Protein 2E2O (pdb70)

Sequence (299 aa):
MMIIVGVDAGGTKTKAVAYDCEGNFIGEGSSGPGNYHNVGLTRAIENIKEAVKIAAKGEADVVGMGVAGLDSKFDWENFTPLASLIAPKVIIQHDGVIALFAETLGEPGVVVIAGTGSVVEGYNGKEFLRVGGRGWLLSDDGSAYWVGRKALRKVLKMMDGLENKTILYNKVLKTINVKDLDELVMWSYTSSCQIDLVASIAKAVDEAANEGDTVAMDILKQGAELLASQAVYLARKIGTNKVYLKGGMFRSNIYHKFFTLYLEKEGIISDLGKRSPEIGAVILAYKEVGCDIKKLISD

Nearest PDB structures (foldseek):
  2e2o-assembly1_A  TM=1.003E+00  e=1.788E-61  Sulfurisphaera tokodaii
  2ch5-assembly1_A  TM=8.548E-01  e=2.026E-20  Homo sapiens
  1zc6-assembly1_A  TM=8.568E-01  e=1.312E-19  Chromobacterium violaceum ATCC 12472
  8oqx-assembly1_B  TM=7.912E-01  e=4.717E-14  Tannerella forsythia
  1zbs-assembly1_A-2  TM=8.108E-01  e=6.025E-13  Porphyromonas gingivalis W83

Organism: Sulfurisphaera tokodaii (strain DSM 16993 / JCM 10545 / NBRC 100140 / 7) (NCBI:txid273063)

InterPro domains:
  IPR002731 ATPase, BadF/BadG/BcrA/BcrD type [PF01869] (5-285)
  IPR043129 ATPase, nucleotide binding domain [SSF53067] (1-104)
  IPR043129 ATPase, nucleotide binding domain [SSF53067] (107-292)
  IPR052519 Eukaryotic-type N-acetylglucosamine Kinase [PTHR43190] (3-285)

B-factor: mean 24.69, std 9.72, range [11.22, 59.28]

Secondary structure (DSSP, 8-state):
---EEEEEE-SS-EEEEEE-TTS-EEEEEEES---HHHH-HHHHHHHHHHHHHHHHTS--SEEEEEETT--SHHHHHHHHHHHTTSSSEEEEEEHHHHHHHHHHTTS-EEEEEESSSEEEEEE-SS-EEEEE-S-TTT--TTSHHHHHHHHHHHHHHHHTTSS---HHHHHHHHHTT--SHHHHHHHHHHHTT-HHHHHTTHHHHHHHHHTT-HHHHHHHHHHHHHHHHHHHHHHHHHT-SEEEEESGGGGSHHHHHHHHHHHHHTT-EEE--S--HHHHHHHHHHHHHT--GGGG---

Radius of gyration: 19.72 Å; Cα contacts (8 Å, |Δi|>4): 689; chains: 1; bounding box: 50×46×52 Å

Solvent-accessible surface area: 13783 Å² total; per-residue (Å²): 148,70,42,0,0,0,0,34,0,11,16,88,90,0,43,0,12,0,36,18,24,70,9,83,110,65,5,103,5,47,20,26,29,0,22,31,96,50,51,34,44,115,121,0,8,88,9,0,92,82,0,6,139,82,0,3,156,27,147,6,55,3,0,0,1,1,1,14,6,2,30,48,169,136,6,76,129,71,1,54,75,65,0,53,131,18,10,123,81,26,17,20,61,9,12,0,19,1,0,0,23,0,8,20,77,43,111,65,3,0,0,0,24,0,12,14,22,8,6,0,5,0,39,41,38,168,96,80,32,57,31,26,8,104,28,99,135,144,24,12,38,0,0,13,17,28,0,0,92,57,0,26,135,62,0,70,106,2,34,83,62,128,52,127,124,40,69,0,27,74,48,0,14,152,64,18,114,10,140,66,75,86,49,11,57,108,36,43,178,95,4,53,106,82,17,87,55,6,9,48,0,8,150,1,0,29,90,0,2,85,95,52,9,91,19,0,56,85,13,0,89,87,0,0,53,69,3,0,42,37,0,8,123,2,0,142,119,27,68,26,89,58,0,26,1,19,23,50,13,5,149,8,110,30,0,42,116,33,0,14,80,42,0,100,135,47,58,10,98,27,48,72,28,172,61,38,18,18,25,0,0,0,9,36,0,0,122,93,50,66,7,48,54,151,90,32,144,101,198

Structure (mmCIF, N/CA/C/O backbone):
data_2E2O
#
_entry.id   2E2O
#
_cell.length_a   50.806
_cell.length_b   77.748
_cell.length_c   162.547
_cell.angle_alpha   90.00
_cell.angle_beta   90.00
_cell.angle_gamma   90.00
#
_symmetry.space_group_name_H-M   'C 2 2 21'
#
loop_
_entity.id
_entity.type
_entity.pdbx_description
1 polymer HEXOKINASE
2 non-polymer beta-D-glucopyranose
3 water water
#
loop_
_atom_site.group_PDB
_atom_site.id
_atom_site.type_symbol
_atom_site.label_atom_id
_atom_site.label_alt_id
_atom_site.label_comp_id
_atom_site.label_asym_id
_atom_site.label_entity_id
_atom_site.label_seq_id
_atom_site.pdbx_PDB_ins_code
_atom_site.Cartn_x
_atom_site.Cartn_y
_atom_site.Cartn_z
_atom_site.occupancy
_atom_site.B_iso_or_equiv
_atom_site.auth_seq_id
_atom_site.auth_comp_id
_atom_site.auth_asym_id
_atom_site.auth_atom_id
_atom_site.pdbx_PDB_model_num
ATOM 1 N N . MET A 1 1 ? 10.285 19.678 85.047 1.00 47.22 1 MET A N 1
ATOM 2 C CA . MET A 1 1 ? 11.717 19.659 84.640 1.00 41.14 1 MET A CA 1
ATOM 3 C C . MET A 1 1 ? 11.864 19.618 83.121 1.00 38.13 1 MET A C 1
ATOM 4 O O . MET A 1 1 ? 11.173 20.336 82.399 1.00 38.82 1 MET A O 1
ATOM 9 N N . MET A 1 2 ? 12.769 18.763 82.652 1.00 31.13 2 MET A N 1
ATOM 10 C CA . MET A 1 2 ? 13.039 18.603 81.228 1.00 29.47 2 MET A CA 1
ATOM 11 C C . MET A 1 2 ? 11.916 17.837 80.536 1.00 29.65 2 MET A C 1
ATOM 12 O O . MET A 1 2 ? 11.421 16.836 81.055 1.00 28.17 2 MET A O 1
ATOM 17 N N . ILE A 1 3 ? 11.514 18.317 79.362 1.00 20.71 3 ILE A N 1
ATOM 18 C CA . ILE A 1 3 ? 10.449 17.678 78.595 1.00 23.32 3 ILE A CA 1
ATOM 19 C C . ILE A 1 3 ? 11.034 17.051 77.333 1.00 24.03 3 ILE A C 1
ATOM 20 O O . ILE A 1 3 ? 11.569 17.750 76.471 1.00 20.55 3 ILE A O 1
ATOM 25 N N . ILE A 1 4 ? 10.938 15.726 77.241 1.00 20.25 4 ILE A N 1
ATOM 26 C CA . ILE A 1 4 ? 11.450 14.974 76.098 1.00 16.95 4 ILE A CA 1
ATOM 27 C C . ILE A 1 4 ? 10.277 14.394 75.319 1.00 19.00 4 ILE A C 1
ATOM 28 O O . ILE A 1 4 ? 9.432 13.701 75.885 1.00 18.46 4 ILE A O 1
ATOM 33 N N . VAL A 1 5 ? 10.223 14.673 74.021 1.00 16.43 5 VAL A N 1
ATOM 34 C CA . VAL A 1 5 ? 9.126 14.168 73.205 1.00 16.93 5 VAL A CA 1
ATOM 35 C C . VAL A 1 5 ? 9.601 13.212 72.116 1.00 18.41 5 VAL A C 1
ATOM 36 O O . VAL A 1 5 ? 10.558 13.506 71.397 1.00 16.78 5 VAL A O 1
ATOM 40 N N . GLY A 1 6 ? 8.937 12.058 72.022 1.00 13.98 6 GLY A N 1
ATOM 41 C CA . GLY A 1 6 ? 9.259 11.073 71.003 1.00 15.50 6 GLY A CA 1
ATOM 42 C C . GLY A 1 6 ? 8.176 11.151 69.942 1.00 14.50 6 GLY A C 1
ATOM 43 O O . GLY A 1 6 ? 6.987 11.194 70.270 1.00 14.64 6 GLY A O 1
ATOM 44 N N . VAL A 1 7 ? 8.571 11.157 68.672 1.00 13.58 7 VAL A N 1
ATOM 45 C CA . VAL A 1 7 ? 7.610 11.292 67.581 1.00 15.30 7 VAL A CA 1
ATOM 46 C C . VAL A 1 7 ? 7.708 10.265 66.462 1.00 16.88 7 VAL A C 1
ATOM 47 O O . VAL A 1 7 ? 8.803 9.890 66.043 1.00 15.63 7 VAL A O 1
ATOM 51 N N . ASP A 1 8 ? 6.550 9.810 65.992 1.00 15.66 8 ASP A N 1
ATOM 52 C CA . ASP A 1 8 ? 6.485 8.900 64.856 1.00 15.21 8 ASP A CA 1
ATOM 53 C C . ASP A 1 8 ? 5.733 9.704 63.802 1.00 15.71 8 ASP A C 1
ATOM 54 O O . ASP A 1 8 ? 4.505 9.823 63.848 1.00 16.51 8 ASP A O 1
ATOM 59 N N . ALA A 1 9 ? 6.487 10.290 62.876 1.00 17.07 9 ALA A N 1
ATOM 60 C CA . ALA A 1 9 ? 5.920 11.102 61.803 1.00 18.01 9 ALA A CA 1
ATOM 61 C C . ALA A 1 9 ? 5.711 10.202 60.594 1.00 18.64 9 ALA A C 1
ATOM 62 O O . ALA A 1 9 ? 6.575 10.104 59.722 1.00 17.19 9 ALA A O 1
ATOM 64 N N . GLY A 1 10 ? 4.551 9.552 60.544 1.00 19.80 10 GLY A N 1
ATOM 65 C CA . GLY A 1 10 ? 4.269 8.629 59.458 1.00 21.28 10 GLY A CA 1
ATOM 66 C C . GLY A 1 10 ? 3.403 9.121 58.317 1.00 21.31 10 GLY A C 1
ATOM 67 O O . GLY A 1 10 ? 3.021 10.292 58.252 1.00 18.99 10 GLY A O 1
ATOM 68 N N . GLY A 1 11 ? 3.091 8.202 57.406 1.00 22.85 11 GLY A N 1
ATOM 69 C CA . GLY A 1 11 ? 2.274 8.541 56.257 1.00 21.14 11 GLY A CA 1
ATOM 70 C C . GLY A 1 11 ? 0.810 8.725 56.603 1.00 21.56 11 GLY A C 1
ATOM 71 O O . GLY A 1 11 ? 0.111 9.511 55.972 1.00 19.36 11 GLY A O 1
ATOM 72 N N . THR A 1 12 ? 0.339 7.999 57.609 1.00 18.73 12 THR A N 1
ATOM 73 C CA . THR A 1 12 ? -1.053 8.111 58.014 1.00 20.43 12 THR A CA 1
ATOM 74 C C . THR A 1 12 ? -1.269 9.291 58.956 1.00 21.57 12 THR A C 1
ATOM 75 O O . THR A 1 12 ? -2.178 10.097 58.756 1.00 21.38 12 THR A O 1
ATOM 79 N N . LYS A 1 13 ? -0.419 9.397 59.972 1.00 17.82 13 LYS A N 1
ATOM 80 C CA . LYS A 1 13 ? -0.535 10.463 60.960 1.00 17.56 13 LYS A CA 1
ATOM 81 C C . LYS A 1 13 ? 0.787 10.667 61.685 1.00 17.03 13 LYS A C 1
ATOM 82 O O . LYS A 1 13 ? 1.751 9.937 61.469 1.00 19.53 13 LYS A O 1
ATOM 88 N N . THR A 1 14 ? 0.815 11.672 62.551 1.00 18.97 14 THR A N 1
ATOM 89 C CA . THR A 1 14 ? 1.990 11.956 63.358 1.00 14.70 14 THR A CA 1
ATOM 90 C C . THR A 1 14 ? 1.558 11.748 64.804 1.00 16.03 14 THR A C 1
ATOM 91 O O . THR A 1 14 ? 0.550 12.303 65.251 1.00 22.12 14 THR A O 1
ATOM 95 N N . LYS A 1 15 ? 2.309 10.920 65.520 1.00 15.12 15 LYS A N 1
ATOM 96 C CA . LYS A 1 15 ? 2.013 10.603 66.913 1.00 17.72 15 LYS A CA 1
ATOM 97 C C . LYS A 1 15 ? 3.195 10.988 67.789 1.00 17.33 15 LYS A C 1
ATOM 98 O O . LYS A 1 15 ? 4.341 10.662 67.475 1.00 19.17 15 LYS A O 1
ATOM 104 N N . ALA A 1 16 ? 2.914 11.677 68.890 1.00 17.54 16 ALA A N 1
ATOM 105 C CA . ALA A 1 16 ? 3.970 12.095 69.798 1.00 14.53 16 ALA A CA 1
ATOM 106 C C . ALA A 1 16 ? 3.631 11.785 71.247 1.00 15.12 16 ALA A C 1
ATOM 107 O O . ALA A 1 16 ? 2.465 11.825 71.646 1.00 18.59 16 ALA A O 1
ATOM 109 N N . VAL A 1 17 ? 4.657 11.447 72.021 1.00 15.98 17 VAL A N 1
ATOM 110 C CA . VAL A 1 17 ? 4.494 11.174 73.445 1.00 15.96 17 VAL A CA 1
ATOM 111 C C . VAL A 1 17 ? 5.580 11.936 74.196 1.00 17.48 17 VAL A C 1
ATOM 112 O O . VAL A 1 17 ? 6.745 11.932 73.802 1.00 18.58 17 VAL A O 1
ATOM 116 N N . ALA A 1 18 ? 5.186 12.605 75.271 1.00 18.94 18 ALA A N 1
ATOM 117 C CA . ALA A 1 18 ? 6.117 13.392 76.064 1.00 16.60 18 ALA A CA 1
ATOM 118 C C . ALA A 1 18 ? 6.348 12.771 77.431 1.00 16.12 18 ALA A C 1
ATOM 119 O O . ALA A 1 18 ? 5.427 12.243 78.047 1.00 19.46 18 ALA A O 1
ATOM 121 N N . TYR A 1 19 ? 7.594 12.850 77.887 1.00 16.89 19 TYR A N 1
ATOM 122 C CA . TYR A 1 19 ? 8.015 12.324 79.184 1.00 17.83 19 TYR A CA 1
ATOM 123 C C . TYR A 1 19 ? 9.012 13.319 79.760 1.00 19.14 19 TYR A C 1
ATOM 124 O O . TYR A 1 19 ? 9.524 14.170 79.033 1.00 22.89 19 TYR A O 1
ATOM 133 N N . ASP A 1 20 ? 9.277 13.236 81.061 1.00 17.60 20 ASP A N 1
ATOM 134 C CA . ASP A 1 20 ? 10.302 14.097 81.629 1.00 17.17 20 ASP A CA 1
ATOM 135 C C . ASP A 1 20 ? 11.578 13.253 81.521 1.00 19.88 20 ASP A C 1
ATOM 136 O O . ASP A 1 20 ? 11.602 12.274 80.770 1.00 20.95 20 ASP A O 1
ATOM 141 N N . CYS A 1 21 ? 12.630 13.618 82.243 1.00 17.03 21 CYS A N 1
ATOM 142 C CA . CYS A 1 21 ? 13.895 12.886 82.188 1.00 16.44 21 CYS A CA 1
ATOM 143 C C . CYS A 1 21 ? 13.963 11.808 83.267 1.00 19.23 21 CYS A C 1
ATOM 144 O O . CYS A 1 21 ? 14.953 11.079 83.369 1.00 20.70 21 CYS A O 1
ATOM 147 N N . GLU A 1 22 ? 12.897 11.702 84.056 1.00 17.52 22 GLU A N 1
ATOM 148 C CA . GLU A 1 22 ? 12.829 10.720 85.135 1.00 21.25 22 GLU A CA 1
ATOM 149 C C . GLU A 1 22 ? 11.890 9.556 84.817 1.00 20.92 22 GLU A C 1
ATOM 150 O O . GLU A 1 22 ? 11.445 8.842 85.717 1.00 19.26 22 GLU A O 1
ATOM 156 N N . GLY A 1 23 ? 11.584 9.383 83.533 1.00 16.00 23 GLY A N 1
ATOM 157 C CA . GLY A 1 23 ? 10.729 8.290 83.104 1.00 17.46 23 GLY A CA 1
ATOM 158 C C . GLY A 1 23 ? 9.231 8.464 83.252 1.00 17.65 23 GLY A C 1
ATOM 159 O O . GLY A 1 23 ? 8.473 7.529 82.987 1.00 18.83 23 GLY A O 1
ATOM 160 N N . ASN A 1 24 ? 8.790 9.655 83.647 1.00 18.49 24 ASN A N 1
ATOM 161 C CA . ASN A 1 24 ? 7.366 9.899 83.841 1.00 18.72 24 ASN A CA 1
ATOM 162 C C . ASN A 1 24 ? 6.642 10.455 82.622 1.00 19.57 24 ASN A C 1
ATOM 163 O O . ASN A 1 24 ? 7.115 11.383 81.969 1.00 18.99 24 ASN A O 1
ATOM 168 N N . PHE A 1 25 ? 5.479 9.877 82.338 1.00 19.29 25 PHE A N 1
ATOM 169 C CA . PHE A 1 25 ? 4.656 10.284 81.206 1.00 17.98 25 PHE A CA 1
ATOM 170 C C . PHE A 1 25 ? 4.022 11.647 81.457 1.00 22.33 25 PHE A C 1
ATOM 171 O O . PHE A 1 25 ? 3.469 11.903 82.531 1.00 22.86 25 PHE A O 1
ATOM 179 N N . ILE A 1 26 ? 4.114 12.519 80.459 1.00 16.94 26 ILE A N 1
ATOM 180 C CA . ILE A 1 26 ? 3.547 13.860 80.542 1.00 21.14 26 ILE A CA 1
ATOM 181 C C . ILE A 1 26 ? 2.273 13.955 79.713 1.00 22.99 26 ILE A C 1
ATOM 182 O O . ILE A 1 26 ? 1.266 14.505 80.163 1.00 25.56 26 ILE A O 1
ATOM 187 N N . GLY A 1 27 ? 2.314 13.415 78.500 1.00 19.03 27 GLY A N 1
ATOM 188 C CA . GLY A 1 27 ? 1.140 13.467 77.654 1.00 18.71 27 GLY A CA 1
ATOM 189 C C . GLY A 1 27 ? 1.407 12.998 76.239 1.00 20.23 27 GLY A C 1
ATOM 190 O O . GLY A 1 27 ? 2.543 12.687 75.874 1.00 19.97 27 GLY A O 1
ATOM 191 N N . GLU A 1 28 ? 0.345 12.932 75.445 1.00 19.53 28 GLU A N 1
ATOM 192 C CA . GLU A 1 28 ? 0.456 12.509 74.058 1.00 18.21 28 GLU A CA 1
ATOM 193 C C . GLU A 1 28 ? -0.300 13.471 73.155 1.00 25.12 28 GLU A C 1
ATOM 194 O O . GLU A 1 28 ? -1.182 14.205 73.605 1.00 23.60 28 GLU A O 1
ATOM 200 N N . GLY A 1 29 ? 0.057 13.462 71.877 1.00 19.73 29 GLY A N 1
ATOM 201 C CA . GLY A 1 29 ? -0.594 14.333 70.917 1.00 19.82 29 GLY A CA 1
ATOM 202 C C . GLY A 1 29 ? -0.501 13.750 69.525 1.00 20.37 29 GLY A C 1
ATOM 203 O O . GLY A 1 29 ? 0.434 13.009 69.221 1.00 18.95 29 GLY A O 1
ATOM 204 N N . SER A 1 30 ? -1.473 14.073 68.679 1.00 19.60 30 SER A N 1
ATOM 205 C CA . SER A 1 30 ? -1.489 13.575 67.312 1.00 19.94 30 SER A CA 1
ATOM 206 C C . SER A 1 30 ? -1.826 14.682 66.327 1.00 21.95 30 SER A C 1
ATOM 207 O O . SER A 1 30 ? -2.446 15.681 66.687 1.00 24.54 30 SER A O 1
ATOM 210 N N . SER A 1 31 ? -1.405 14.495 65.082 1.00 18.40 31 SER A N 1
ATOM 211 C CA . SER A 1 31 ? -1.674 15.459 64.022 1.00 19.90 31 SER A CA 1
ATOM 212 C C . SER A 1 31 ? -1.649 14.729 62.685 1.00 19.07 31 SER A C 1
ATOM 213 O O . SER A 1 31 ? -1.603 13.496 62.647 1.00 19.65 31 SER A O 1
ATOM 216 N N . GLY A 1 32 ? -1.677 15.487 61.592 1.00 19.46 32 GLY A N 1
ATOM 217 C CA . GLY A 1 32 ? -1.672 14.884 60.269 1.00 19.70 32 GLY A CA 1
ATOM 218 C C . GLY A 1 32 ? -0.368 14.211 59.877 1.00 18.76 32 GLY A C 1
ATOM 219 O O . GLY A 1 32 ? 0.572 14.170 60.667 1.00 17.54 32 GLY A O 1
ATOM 220 N N . PRO A 1 33 ? -0.284 13.678 58.647 1.00 20.69 33 PRO A N 1
ATOM 221 C CA . PRO A 1 33 ? 0.897 12.992 58.111 1.00 21.70 33 PRO A CA 1
ATOM 222 C C . PRO A 1 33 ? 2.213 13.742 58.285 1.00 18.74 33 PRO A C 1
ATOM 223 O O . PRO A 1 33 ? 2.266 14.968 58.160 1.00 17.61 33 PRO A O 1
ATOM 227 N N . GLY A 1 34 ? 3.273 12.987 58.565 1.00 15.84 34 GLY A N 1
ATOM 228 C CA . GLY A 1 34 ? 4.593 13.569 58.732 1.00 17.70 34 GLY A CA 1
ATOM 229 C C . GLY A 1 34 ? 5.444 13.325 57.496 1.00 18.25 34 GLY A C 1
ATOM 230 O O . GLY A 1 34 ? 6.594 13.759 57.427 1.00 17.81 34 GLY A O 1
ATOM 231 N N . ASN A 1 35 ? 4.880 12.615 56.522 1.00 16.23 35 ASN A N 1
ATOM 232 C CA . ASN A 1 35 ? 5.581 12.318 55.275 1.00 16.12 35 ASN A CA 1
ATOM 233 C C . ASN A 1 35 ? 5.391 13.508 54.334 1.00 19.28 35 ASN A C 1
ATOM 234 O O . ASN A 1 35 ? 4.309 13.701 53.780 1.00 16.85 35 ASN A O 1
ATOM 239 N N . TYR A 1 36 ? 6.446 14.297 54.148 1.00 16.32 36 TYR A N 1
ATOM 240 C CA . TYR A 1 36 ? 6.357 15.491 53.308 1.00 18.32 36 TYR A CA 1
ATOM 241 C C . TYR A 1 36 ? 6.077 15.219 51.832 1.00 23.06 36 TYR A C 1
ATOM 242 O O . TYR A 1 36 ? 5.652 16.114 51.103 1.00 22.53 36 TYR A O 1
ATOM 251 N N . HIS A 1 37 ? 6.303 13.988 51.390 1.00 18.04 37 HIS A N 1
ATOM 252 C CA . HIS A 1 37 ? 6.028 13.647 49.999 1.00 24.20 37 HIS A CA 1
ATOM 253 C C . HIS A 1 37 ? 4.523 13.647 49.769 1.00 25.15 37 HIS A C 1
ATOM 254 O O . HIS A 1 37 ? 4.057 13.862 48.649 1.00 26.06 37 HIS A O 1
ATOM 261 N N . ASN A 1 38 ? 3.767 13.422 50.841 1.00 24.63 38 ASN A N 1
ATOM 262 C CA . ASN A 1 38 ? 2.311 13.368 50.755 1.00 25.93 38 ASN A CA 1
ATOM 263 C C . ASN A 1 38 ? 1.583 14.672 51.080 1.00 25.86 38 ASN A C 1
ATOM 264 O O . ASN A 1 38 ? 0.502 14.921 50.549 1.00 27.36 38 ASN A O 1
ATOM 269 N N . VAL A 1 39 ? 2.162 15.504 51.943 1.00 22.84 39 VAL A N 1
ATOM 270 C CA . VAL A 1 39 ? 1.510 16.757 52.315 1.00 22.97 39 VAL A CA 1
ATOM 271 C C . VAL A 1 39 ? 2.363 18.004 52.117 1.00 21.62 39 VAL A C 1
ATOM 272 O O . VAL A 1 39 ? 1.912 19.117 52.394 1.00 23.97 39 VAL A O 1
ATOM 276 N N . GLY A 1 40 ? 3.585 17.822 51.632 1.00 20.83 40 GLY A N 1
ATOM 277 C CA . GLY A 1 40 ? 4.465 18.959 51.429 1.00 21.47 40 GLY A CA 1
ATOM 278 C C . GLY A 1 40 ? 5.287 19.222 52.675 1.00 18.31 40 GLY A C 1
ATOM 279 O O . GLY A 1 40 ? 4.859 18.917 53.787 1.00 17.74 40 GLY A O 1
ATOM 280 N N . LEU A 1 41 ? 6.471 19.796 52.494 1.00 22.12 41 LEU A N 1
ATOM 281 C CA . LEU A 1 41 ? 7.357 20.082 53.613 1.00 18.38 41 LEU A CA 1
ATOM 282 C C . LEU A 1 41 ? 6.760 21.036 54.650 1.00 20.64 41 LEU A C 1
ATOM 283 O O . LEU A 1 41 ? 6.873 20.804 55.850 1.00 19.24 41 LEU A O 1
ATOM 288 N N . THR A 1 42 ? 6.127 22.114 54.194 1.00 18.90 42 THR A N 1
ATOM 289 C CA . THR A 1 42 ? 5.535 23.075 55.117 1.00 20.12 42 THR A CA 1
ATOM 290 C C . THR A 1 42 ? 4.535 22.424 56.072 1.00 19.09 42 THR A C 1
ATOM 291 O O . THR A 1 42 ? 4.639 22.580 57.290 1.00 21.80 42 THR A O 1
ATOM 295 N N . ARG A 1 43 ? 3.576 21.691 55.514 1.00 19.44 43 ARG A N 1
ATOM 296 C CA . ARG A 1 43 ? 2.555 21.028 56.317 1.00 18.06 43 ARG A CA 1
ATOM 297 C C . ARG A 1 43 ? 3.097 19.878 57.163 1.00 19.62 43 ARG A C 1
ATOM 298 O O . ARG A 1 43 ? 2.658 19.683 58.295 1.00 20.85 43 ARG A O 1
ATOM 306 N N . ALA A 1 44 ? 4.046 19.118 56.625 1.00 16.87 44 ALA A N 1
ATOM 307 C CA . ALA A 1 44 ? 4.622 18.006 57.379 1.00 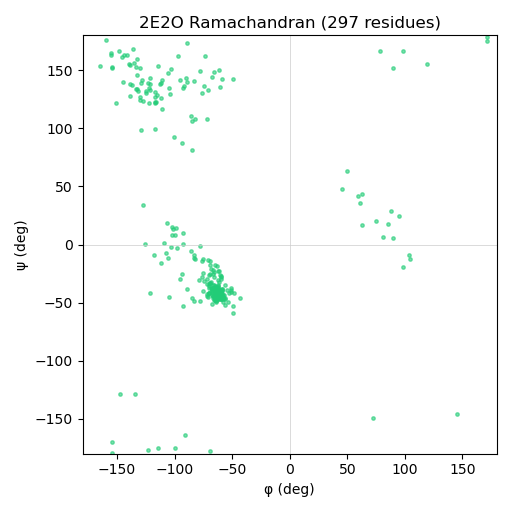19.25 44 ALA A CA 1
ATOM 308 C C . ALA A 1 44 ? 5.248 18.531 58.668 1.00 21.07 44 ALA A C 1
ATOM 309 O O . ALA A 1 44 ? 5.044 17.969 59.746 1.00 17.86 44 ALA A O 1
ATOM 311 N N . ILE A 1 45 ? 6.013 19.613 58.556 1.00 17.63 45 ILE A N 1
ATOM 312 C CA . ILE A 1 45 ? 6.660 20.203 59.722 1.00 19.49 45 ILE A CA 1
ATOM 313 C C . ILE A 1 45 ? 5.623 20.773 60.684 1.00 20.14 45 ILE A C 1
ATOM 314 O O . ILE A 1 45 ? 5.772 20.669 61.903 1.00 18.91 45 ILE A O 1
ATOM 319 N N . GLU A 1 46 ? 4.576 21.378 60.131 1.00 19.84 46 GLU A N 1
ATOM 320 C CA . GLU A 1 46 ? 3.509 21.949 60.943 1.00 18.71 46 GLU A CA 1
ATOM 321 C C . GLU A 1 46 ? 2.845 20.847 61.764 1.00 18.07 46 GLU A C 1
ATOM 322 O O . GLU A 1 46 ? 2.557 21.028 62.946 1.00 20.29 46 GLU A O 1
ATOM 328 N N . ASN A 1 47 ? 2.600 19.706 61.125 1.00 21.51 47 ASN A N 1
ATOM 329 C CA . ASN A 1 47 ? 1.964 18.579 61.796 1.00 21.31 47 ASN A CA 1
ATOM 330 C C . ASN A 1 47 ? 2.830 18.024 62.917 1.00 21.28 47 ASN A C 1
ATOM 331 O O . ASN A 1 47 ? 2.325 17.659 63.974 1.00 16.91 47 ASN A O 1
ATOM 336 N N . ILE A 1 48 ? 4.134 17.950 62.683 1.00 19.09 48 ILE 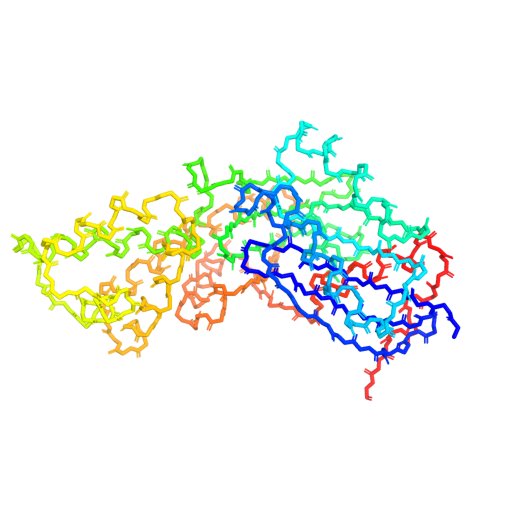A N 1
ATOM 337 C CA . ILE A 1 48 ? 5.036 17.444 63.703 1.00 18.75 48 ILE A CA 1
ATOM 338 C C . ILE A 1 48 ? 5.062 18.431 64.868 1.00 21.12 48 ILE A C 1
ATOM 339 O O . ILE A 1 48 ? 5.013 18.033 66.032 1.00 17.85 48 ILE A O 1
ATOM 344 N N . LYS A 1 49 ? 5.126 19.721 64.551 1.00 20.74 49 LYS A N 1
ATOM 345 C CA . LYS A 1 49 ? 5.139 20.746 65.588 1.00 18.90 49 LYS A CA 1
ATOM 346 C C . LYS A 1 49 ? 3.869 20.670 66.427 1.00 17.83 49 LYS A C 1
ATOM 347 O O . LYS A 1 49 ? 3.915 20.799 67.651 1.00 20.53 49 LYS A O 1
ATOM 353 N N . GLU A 1 50 ? 2.735 20.460 65.764 1.00 20.21 50 GLU A N 1
ATOM 354 C CA . GLU A 1 50 ? 1.458 20.384 66.459 1.00 17.14 50 GLU A CA 1
ATOM 355 C C . GLU A 1 50 ? 1.403 19.192 67.407 1.00 19.78 50 GLU A C 1
ATOM 356 O O . GLU A 1 50 ? 1.032 19.333 68.569 1.00 20.26 50 GLU A O 1
ATOM 362 N N . ALA A 1 51 ? 1.767 18.016 66.909 1.00 19.86 51 ALA A N 1
ATOM 363 C CA . ALA A 1 51 ? 1.748 16.823 67.747 1.00 18.64 51 ALA A CA 1
ATOM 364 C C . ALA A 1 51 ? 2.654 17.009 68.962 1.00 20.59 51 ALA A C 1
ATOM 365 O O . ALA A 1 51 ? 2.289 16.637 70.075 1.00 20.08 51 ALA A O 1
ATOM 367 N N . VAL A 1 52 ? 3.831 17.590 68.743 1.00 17.24 52 VAL A N 1
ATOM 368 C CA . VAL A 1 52 ? 4.788 17.826 69.820 1.00 15.99 52 VAL A CA 1
ATOM 369 C C . VAL A 1 52 ? 4.238 18.803 70.852 1.00 21.51 52 VAL A C 1
ATOM 370 O O . VAL A 1 52 ? 4.326 18.563 72.057 1.00 21.72 52 VAL A O 1
ATOM 374 N N . LYS A 1 53 ? 3.672 19.904 70.370 1.00 21.94 53 LYS A N 1
ATOM 375 C CA . LYS A 1 53 ? 3.110 20.927 71.244 1.00 22.84 53 LYS A CA 1
ATOM 376 C C . LYS A 1 53 ? 2.003 20.361 72.131 1.00 24.74 53 LYS A C 1
ATOM 377 O O . LYS A 1 53 ? 1.934 20.658 73.325 1.00 24.77 53 LYS A O 1
ATOM 383 N N . ILE A 1 54 ? 1.143 19.539 71.541 1.00 20.19 54 ILE A N 1
ATOM 384 C CA . ILE A 1 54 ? 0.036 18.931 72.268 1.00 21.27 54 ILE A CA 1
ATOM 385 C C . ILE A 1 54 ? 0.524 17.971 73.348 1.00 23.33 54 ILE A C 1
ATOM 386 O O . ILE A 1 54 ? 0.065 18.023 74.489 1.00 24.11 54 ILE A O 1
ATOM 391 N N . ALA A 1 55 ? 1.458 17.097 72.985 1.00 22.30 55 ALA A N 1
ATOM 392 C CA . ALA A 1 55 ? 1.993 16.117 73.924 1.00 21.69 55 ALA A CA 1
ATOM 393 C C . ALA A 1 55 ? 2.753 16.757 75.081 1.00 23.87 55 ALA A C 1
ATOM 394 O O . ALA A 1 55 ? 2.620 16.333 76.229 1.00 25.46 55 ALA A O 1
ATOM 396 N N . ALA A 1 56 ? 3.554 17.773 74.773 1.00 23.03 56 ALA A N 1
ATOM 397 C CA . ALA A 1 56 ? 4.350 18.460 75.783 1.00 21.74 56 ALA A CA 1
ATOM 398 C C . ALA A 1 56 ? 3.552 19.524 76.523 1.00 25.52 56 ALA A C 1
ATOM 399 O O . ALA A 1 56 ? 4.005 20.042 77.543 1.00 29.63 56 ALA A O 1
ATOM 401 N N . LYS A 1 57 ? 2.367 19.840 76.010 1.00 26.94 57 LYS A N 1
ATOM 402 C CA . LYS A 1 57 ? 1.525 20.864 76.616 1.00 32.59 57 LYS A CA 1
ATOM 403 C C . LYS A 1 57 ? 2.289 22.184 76.574 1.00 32.54 57 LYS A C 1
ATOM 404 O O . LYS A 1 57 ? 2.202 23.002 77.490 1.00 31.67 57 LYS A O 1
ATOM 410 N N . GLY A 1 58 ? 3.039 22.376 75.493 1.00 28.89 58 GLY A N 1
ATOM 411 C CA . GLY A 1 58 ? 3.826 23.584 75.331 1.00 33.32 58 GLY A CA 1
ATOM 412 C C . GLY A 1 58 ? 5.136 23.299 74.622 1.00 34.81 58 GLY A C 1
ATOM 413 O O . GLY A 1 58 ? 5.202 22.429 73.751 1.00 30.35 58 GLY A O 1
ATOM 414 N N . GLU A 1 59 ? 6.182 24.029 74.994 1.00 29.76 59 GLU A N 1
ATOM 415 C CA . GLU A 1 59 ? 7.494 23.845 74.387 1.00 30.04 59 GLU A CA 1
ATOM 416 C C . GLU A 1 59 ? 8.191 22.612 74.950 1.00 27.10 59 GLU A C 1
ATOM 417 O O . GLU A 1 59 ? 7.981 22.234 76.103 1.00 28.43 59 GLU A O 1
ATOM 423 N N . ALA A 1 60 ? 9.017 21.984 74.123 1.00 23.30 60 ALA A N 1
ATOM 424 C CA . ALA A 1 60 ? 9.759 20.801 74.535 1.00 21.92 60 ALA A CA 1
ATOM 425 C C . ALA A 1 60 ? 11.250 21.127 74.542 1.00 25.99 60 ALA A C 1
ATOM 426 O O . ALA A 1 60 ? 11.699 22.018 73.819 1.00 23.60 60 ALA A O 1
ATOM 428 N N . ASP A 1 61 ? 12.011 20.416 75.369 1.00 20.00 61 ASP A N 1
ATOM 429 C CA . ASP A 1 61 ? 13.454 20.625 75.454 1.00 21.75 61 ASP A CA 1
ATOM 430 C C . ASP A 1 61 ? 14.185 19.745 74.449 1.00 26.31 61 ASP A C 1
ATOM 431 O O . ASP A 1 61 ? 15.174 20.159 73.842 1.00 20.71 61 ASP A O 1
ATOM 436 N N . VAL A 1 62 ? 13.696 18.522 74.282 1.00 19.43 62 VAL A N 1
ATOM 437 C CA . VAL A 1 62 ? 14.308 17.585 73.353 1.00 22.18 62 VAL A CA 1
ATOM 438 C C . VAL A 1 62 ? 13.223 16.866 72.565 1.00 18.71 62 VAL A C 1
ATOM 439 O O . VAL A 1 62 ? 12.202 16.465 73.123 1.00 20.66 62 VAL A O 1
ATOM 443 N N . VAL A 1 63 ? 13.443 16.722 71.264 1.00 18.15 63 VAL A N 1
ATOM 444 C CA . VAL A 1 63 ? 12.493 16.023 70.416 1.00 17.01 63 VAL A CA 1
ATOM 445 C C . VAL A 1 63 ? 13.216 14.986 69.573 1.00 19.54 63 VAL A C 1
ATOM 446 O O . VAL A 1 63 ? 14.172 15.301 68.862 1.00 19.25 63 VAL A O 1
ATOM 450 N N . GLY A 1 64 ? 12.764 13.741 69.676 1.00 16.81 64 GLY A N 1
ATOM 451 C CA . GLY A 1 64 ? 13.343 12.673 68.883 1.00 18.59 64 GLY A CA 1
ATOM 452 C C . GLY A 1 64 ? 12.256 12.271 67.905 1.00 15.63 64 GLY A C 1
ATOM 453 O O . GLY A 1 64 ? 11.089 12.206 68.291 1.00 16.35 64 GLY A O 1
ATOM 454 N N . MET A 1 65 ? 12.606 12.017 66.648 1.00 13.76 65 MET A N 1
ATOM 455 C CA . MET A 1 65 ? 11.579 11.642 65.679 1.00 13.79 65 MET A CA 1
ATOM 456 C C . MET A 1 65 ? 11.991 10.626 64.620 1.00 18.56 65 MET A C 1
ATOM 457 O O . MET A 1 65 ? 13.111 10.658 64.110 1.00 17.20 65 MET A O 1
ATOM 462 N N . GLY A 1 66 ? 11.065 9.714 64.325 1.00 12.82 66 GLY A N 1
ATOM 463 C CA . GLY A 1 66 ? 11.252 8.719 63.280 1.00 13.69 66 GLY A CA 1
ATOM 464 C C . GLY A 1 66 ? 10.379 9.287 62.176 1.00 13.77 66 GLY A C 1
ATOM 465 O O . GLY A 1 66 ? 9.217 9.604 62.417 1.00 16.01 66 GLY A O 1
ATOM 466 N N . VAL A 1 67 ? 10.918 9.413 60.968 1.00 12.56 67 VAL A N 1
ATOM 467 C CA . VAL A 1 67 ? 10.179 10.035 59.882 1.00 14.84 67 VAL A CA 1
ATOM 468 C C . VAL A 1 67 ? 10.022 9.215 58.608 1.00 12.16 67 VAL A C 1
ATOM 469 O O . VAL A 1 67 ? 10.994 8.686 58.074 1.00 14.51 67 VAL A O 1
ATOM 473 N N . ALA A 1 68 ? 8.789 9.131 58.118 1.00 13.25 68 ALA A N 1
ATOM 474 C CA . ALA A 1 68 ? 8.510 8.421 56.878 1.00 16.92 68 ALA A CA 1
ATOM 475 C C . ALA A 1 68 ? 8.800 9.386 55.731 1.00 18.38 68 ALA A C 1
ATOM 476 O O . ALA A 1 68 ? 8.497 10.575 55.825 1.00 17.76 68 ALA A O 1
ATOM 478 N N . GLY A 1 69 ? 9.390 8.884 54.653 1.00 16.27 69 GLY A N 1
ATOM 479 C CA . GLY A 1 69 ? 9.663 9.751 53.521 1.00 19.15 69 GLY A CA 1
ATOM 480 C C . GLY A 1 69 ? 11.098 10.209 53.334 1.00 19.37 69 GLY A C 1
ATOM 481 O O . GLY A 1 69 ? 11.413 10.821 52.314 1.00 20.96 69 GLY A O 1
ATOM 482 N N . LEU A 1 70 ? 11.964 9.952 54.309 1.00 19.39 70 LEU A N 1
ATOM 483 C CA . LEU A 1 70 ? 13.369 10.335 54.171 1.00 15.83 70 LEU A CA 1
ATOM 484 C C . LEU A 1 70 ? 13.969 9.161 53.415 1.00 19.19 70 LEU A C 1
ATOM 485 O O . LEU A 1 70 ? 14.579 8.266 54.000 1.00 20.36 70 LEU A O 1
ATOM 490 N N . ASP A 1 71 ? 13.779 9.185 52.098 1.00 18.26 71 ASP A N 1
ATOM 491 C CA . ASP A 1 71 ? 14.197 8.100 51.219 1.00 18.60 71 ASP A CA 1
ATOM 492 C C . ASP A 1 71 ? 15.381 8.357 50.295 1.00 20.84 71 ASP A C 1
ATOM 493 O O . ASP A 1 71 ? 15.754 7.488 49.505 1.00 19.41 71 ASP A O 1
ATOM 498 N N . SER A 1 72 ? 15.964 9.545 50.390 1.00 21.67 72 SER A N 1
ATOM 499 C CA . SER A 1 72 ? 17.115 9.901 49.567 1.00 20.57 72 SER A CA 1
ATOM 500 C C . SER A 1 72 ? 17.885 10.986 50.293 1.00 24.49 72 SER A C 1
ATOM 501 O O . SER A 1 72 ? 17.372 11.598 51.229 1.00 21.68 72 SER A O 1
ATOM 504 N N . LYS A 1 73 ? 19.119 11.220 49.863 1.00 26.05 73 LYS A N 1
ATOM 505 C CA . LYS A 1 73 ? 19.947 12.248 50.477 1.00 21.55 73 LYS A CA 1
ATOM 506 C C . LYS A 1 73 ? 19.230 13.588 50.340 1.00 21.33 73 LYS A C 1
ATOM 507 O O . LYS A 1 73 ? 19.249 14.414 51.252 1.00 22.10 73 LYS A O 1
ATOM 513 N N . PHE A 1 74 ? 18.586 13.786 49.194 1.00 22.76 74 PHE A N 1
ATOM 514 C CA . PHE A 1 74 ? 17.843 15.009 48.918 1.00 23.91 74 PHE A CA 1
ATOM 515 C C . PHE A 1 74 ? 16.752 15.237 49.964 1.00 26.19 74 PHE A C 1
ATOM 516 O O . PHE A 1 74 ? 16.565 16.354 50.451 1.00 24.70 74 PHE A O 1
ATOM 524 N N . ASP A 1 75 ? 16.035 14.172 50.309 1.00 22.28 75 ASP A N 1
ATOM 525 C CA . ASP A 1 75 ? 14.968 14.263 51.300 1.00 23.08 75 ASP A CA 1
ATOM 526 C C . ASP A 1 75 ? 15.513 14.736 52.643 1.00 21.12 75 ASP A C 1
ATOM 527 O O . ASP A 1 75 ? 14.948 15.629 53.272 1.00 22.83 75 ASP A O 1
ATOM 532 N N . TRP A 1 76 ? 16.619 14.139 53.072 1.00 24.51 76 TRP A N 1
ATOM 533 C CA . TRP A 1 76 ? 17.229 14.493 54.347 1.00 24.29 76 TRP A CA 1
ATOM 534 C C . TRP A 1 76 ? 17.715 15.933 54.457 1.00 28.30 76 TRP A C 1
ATOM 535 O O . TRP A 1 76 ? 17.479 16.597 55.466 1.00 29.23 76 TRP A O 1
ATOM 546 N N . GLU A 1 77 ? 18.394 16.416 53.423 1.00 28.95 77 GLU A N 1
ATOM 547 C CA . GLU A 1 77 ? 18.944 17.767 53.450 1.00 30.22 77 GLU A CA 1
ATOM 548 C C . GLU A 1 77 ? 17.911 18.888 53.481 1.00 28.62 77 GLU A C 1
ATOM 549 O O . GLU A 1 77 ? 18.201 19.991 53.939 1.00 28.94 77 GLU A O 1
ATOM 555 N N . ASN A 1 78 ? 16.701 18.608 53.013 1.00 33.36 78 ASN A N 1
ATOM 556 C CA . ASN A 1 78 ? 15.649 19.616 53.019 1.00 35.59 78 ASN A CA 1
ATOM 557 C C . ASN A 1 78 ? 14.777 19.521 54.265 1.00 31.65 78 ASN A C 1
ATOM 558 O O . ASN A 1 78 ? 14.177 20.507 54.689 1.00 34.78 78 ASN A O 1
ATOM 563 N N . PHE A 1 79 ? 14.725 18.334 54.858 1.00 28.16 79 PHE A N 1
ATOM 564 C CA . PHE A 1 79 ? 13.913 18.109 56.048 1.00 24.48 79 PHE A CA 1
ATOM 565 C C . PHE A 1 79 ? 14.620 18.489 57.351 1.00 22.62 79 PHE A C 1
ATOM 566 O O . PHE A 1 79 ? 14.037 19.141 58.218 1.00 23.46 79 PHE A O 1
ATOM 574 N N . THR A 1 80 ? 15.876 18.073 57.480 1.00 25.36 80 THR A N 1
ATOM 575 C CA . THR A 1 80 ? 16.673 18.329 58.678 1.00 23.25 80 THR A CA 1
ATOM 576 C C . THR A 1 80 ? 16.696 19.762 59.207 1.00 27.07 80 THR A C 1
ATOM 577 O O . THR A 1 80 ? 16.438 19.994 60.387 1.00 23.96 80 THR A O 1
ATOM 581 N N . PRO A 1 81 ? 17.023 20.741 58.348 1.00 25.25 81 PRO A N 1
ATOM 582 C CA . PRO A 1 81 ? 17.075 22.144 58.773 1.00 30.68 81 PRO A CA 1
ATOM 583 C C . PRO A 1 81 ? 15.801 22.635 59.447 1.00 31.65 81 PRO A C 1
ATOM 584 O O . PRO A 1 81 ? 15.846 23.237 60.520 1.00 34.74 81 PRO A O 1
ATOM 588 N N . LEU A 1 82 ? 14.664 22.382 58.811 1.00 21.38 82 LEU A N 1
ATOM 589 C CA . LEU A 1 82 ? 13.384 22.804 59.359 1.00 28.94 82 LEU A CA 1
ATOM 590 C C . LEU A 1 82 ? 13.042 22.073 60.653 1.00 27.89 82 LEU A C 1
ATOM 591 O O . LEU A 1 82 ? 12.623 22.693 61.626 1.00 28.62 82 LEU A O 1
ATOM 596 N N . ALA A 1 83 ? 13.222 20.756 60.658 1.00 21.67 83 ALA A N 1
ATOM 597 C CA . ALA A 1 83 ? 12.914 19.957 61.839 1.00 22.34 83 ALA A CA 1
ATOM 598 C C . ALA A 1 83 ? 13.730 20.366 63.065 1.00 26.66 83 ALA A C 1
ATOM 599 O O . ALA A 1 83 ? 13.295 20.172 64.200 1.00 24.96 83 ALA A O 1
ATOM 601 N N . SER A 1 84 ? 14.905 20.944 62.839 1.00 31.34 84 SER A N 1
ATOM 602 C CA . SER A 1 84 ? 15.766 21.366 63.940 1.00 29.08 84 SER A CA 1
ATOM 603 C C . SER A 1 84 ? 15.294 22.643 64.636 1.00 32.18 84 SER A C 1
ATOM 604 O O . SER A 1 84 ? 15.782 22.984 65.713 1.00 32.56 84 SER A O 1
ATOM 607 N N . LEU A 1 85 ? 14.341 23.342 64.030 1.00 30.97 85 LEU A N 1
ATOM 608 C CA . LEU A 1 85 ? 13.815 24.577 64.610 1.00 35.44 85 LEU A CA 1
ATOM 609 C C . LEU A 1 85 ? 12.693 24.297 65.608 1.00 35.79 85 LEU A C 1
ATOM 610 O O . LEU A 1 85 ? 12.200 25.209 66.272 1.00 32.69 85 LEU A O 1
ATOM 615 N N . ILE A 1 86 ? 12.298 23.033 65.714 1.00 31.21 86 ILE A N 1
ATOM 616 C CA . ILE A 1 86 ? 11.209 22.641 66.601 1.00 29.85 86 ILE A CA 1
ATOM 617 C C . ILE A 1 86 ? 11.557 22.688 68.088 1.00 24.84 86 ILE A C 1
ATOM 618 O O . ILE A 1 86 ? 10.702 23.002 68.917 1.00 26.97 86 ILE A O 1
ATOM 623 N N . ALA A 1 87 ? 12.806 22.384 68.426 1.00 22.42 87 ALA A N 1
ATOM 624 C CA . ALA A 1 87 ? 13.237 22.396 69.821 1.00 23.30 87 ALA A CA 1
ATOM 625 C C . ALA A 1 87 ? 14.746 22.611 69.928 1.00 23.48 87 ALA A C 1
ATOM 626 O O . ALA A 1 87 ? 15.478 22.442 68.951 1.00 24.33 87 ALA A O 1
ATOM 628 N N . PRO A 1 88 ? 15.232 22.998 71.119 1.00 23.26 88 PRO A N 1
ATOM 629 C CA . PRO A 1 88 ? 16.665 23.229 71.322 1.00 24.09 88 PRO A CA 1
ATOM 630 C C . PRO A 1 88 ? 17.518 22.055 70.853 1.00 25.45 88 PRO A C 1
ATOM 631 O O . PRO A 1 88 ? 18.577 22.242 70.253 1.00 26.05 88 PRO A O 1
ATOM 635 N N . LYS A 1 89 ? 17.044 20.845 71.131 1.00 25.24 89 LYS A N 1
ATOM 636 C CA . LYS A 1 89 ? 17.742 19.627 70.739 1.00 24.27 89 LYS A CA 1
ATOM 637 C C . LYS A 1 89 ? 16.771 18.733 69.974 1.00 22.35 89 LYS A C 1
ATOM 638 O O . LYS A 1 89 ? 15.702 18.397 70.484 1.00 19.78 89 LYS A O 1
ATOM 644 N N . V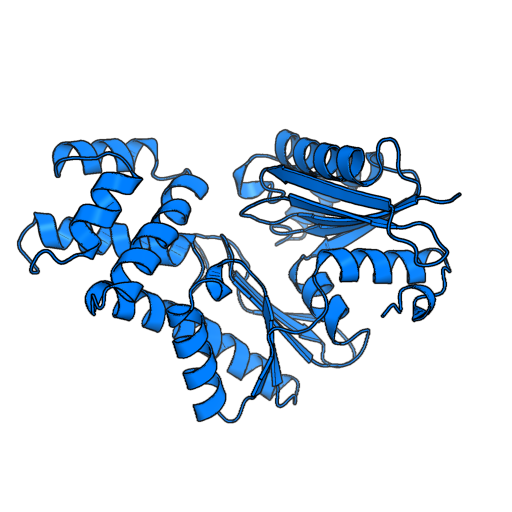AL A 1 90 ? 17.140 18.364 68.750 1.00 19.85 90 VAL A N 1
ATOM 645 C CA . VAL A 1 90 ? 16.296 17.513 67.917 1.00 17.97 90 VAL A CA 1
ATOM 646 C C . VAL A 1 90 ? 17.094 16.366 67.307 1.00 23.77 90 VAL A C 1
ATOM 647 O O . VAL A 1 90 ? 18.179 16.571 66.760 1.00 25.35 90 VAL A O 1
ATOM 651 N N . ILE A 1 91 ? 16.552 15.156 67.416 1.00 18.38 91 ILE A N 1
ATOM 652 C CA . ILE A 1 91 ? 17.189 13.967 66.866 1.00 16.44 91 ILE A CA 1
ATOM 653 C C . ILE A 1 91 ? 16.265 13.458 65.768 1.00 17.36 91 ILE A C 1
ATOM 654 O O . ILE A 1 91 ? 15.064 13.288 65.995 1.00 17.52 91 ILE A O 1
ATOM 659 N N . ILE A 1 92 ? 16.821 13.221 64.582 1.00 15.88 92 ILE A N 1
ATOM 660 C CA . ILE A 1 92 ? 16.022 12.756 63.453 1.00 14.29 92 ILE A CA 1
ATOM 661 C C . ILE A 1 92 ? 16.545 11.468 62.828 1.00 15.47 92 ILE A C 1
ATOM 662 O O . ILE A 1 92 ? 17.736 11.335 62.546 1.00 18.28 92 ILE A O 1
ATOM 667 N N . GLN A 1 93 ? 15.638 10.520 62.612 1.00 15.10 93 GLN A N 1
ATOM 668 C CA . GLN A 1 93 ? 15.991 9.251 61.983 1.00 15.68 93 GLN A CA 1
ATOM 669 C C . GLN A 1 93 ? 14.840 8.798 61.095 1.00 16.18 93 GLN A C 1
ATOM 670 O O . GLN A 1 93 ? 13.719 9.290 61.216 1.00 14.48 93 GLN A O 1
ATOM 676 N N . HIS A 1 94 ? 15.130 7.862 60.199 1.00 16.61 94 HIS A N 1
ATOM 677 C CA . HIS A 1 94 ? 14.114 7.307 59.318 1.00 18.44 94 HIS A CA 1
ATOM 678 C C . HIS A 1 94 ? 13.154 6.549 60.241 1.00 17.35 94 HIS A C 1
ATOM 679 O O . HIS A 1 94 ? 13.579 6.021 61.271 1.00 18.17 94 HIS A O 1
ATOM 686 N N . ASP A 1 95 ? 11.871 6.478 59.893 1.00 14.73 95 ASP A N 1
ATOM 687 C CA . ASP A 1 95 ? 10.936 5.792 60.781 1.00 12.21 95 ASP A CA 1
ATOM 688 C C . ASP A 1 95 ? 11.228 4.313 61.007 1.00 14.60 95 ASP A C 1
ATOM 689 O O . ASP A 1 95 ? 10.976 3.796 62.096 1.00 15.88 95 ASP A O 1
ATOM 694 N N . GLY A 1 96 ? 11.777 3.640 59.999 1.00 15.36 96 GLY A N 1
ATOM 695 C CA . GLY A 1 96 ? 12.097 2.227 60.148 1.00 14.56 96 GLY A CA 1
ATOM 696 C C . GLY A 1 96 ? 13.183 2.010 61.182 1.00 19.86 96 GLY A C 1
ATOM 697 O O . GLY A 1 96 ? 13.166 1.037 61.944 1.00 16.66 96 GLY A O 1
ATOM 698 N N . VAL A 1 97 ? 14.141 2.928 61.205 1.00 16.14 97 VAL A N 1
ATOM 699 C CA . VAL A 1 97 ? 15.243 2.865 62.153 1.00 16.09 97 VAL A CA 1
ATOM 700 C C . VAL A 1 97 ? 14.713 2.986 63.581 1.00 16.60 97 VAL A C 1
ATOM 701 O O . VAL A 1 97 ? 15.069 2.197 64.455 1.00 17.26 97 VAL A O 1
ATOM 705 N N . ILE A 1 98 ? 13.851 3.971 63.813 1.00 14.75 98 ILE A N 1
ATOM 706 C CA . ILE A 1 98 ? 13.287 4.183 65.142 1.00 16.04 98 ILE A CA 1
ATOM 707 C C . ILE A 1 98 ? 12.372 3.042 65.576 1.00 16.77 98 ILE A C 1
ATOM 708 O O . ILE A 1 98 ? 12.411 2.615 66.732 1.00 17.63 98 ILE A O 1
ATOM 713 N N . ALA A 1 99 ? 11.547 2.554 64.655 1.00 14.85 99 ALA A N 1
ATOM 714 C CA . ALA A 1 99 ? 10.638 1.463 64.979 1.00 14.70 99 ALA A CA 1
ATOM 715 C C . ALA A 1 99 ? 11.430 0.236 65.418 1.00 16.63 99 ALA A C 1
ATOM 716 O O . ALA A 1 99 ? 11.053 -0.440 66.376 1.00 15.60 99 ALA A O 1
ATOM 718 N N . LEU A 1 100 ? 12.532 -0.045 64.725 1.00 15.23 100 LEU A N 1
ATOM 719 C CA . LEU A 1 100 ? 13.367 -1.196 65.070 1.00 15.59 100 LEU A CA 1
ATOM 720 C C . LEU A 1 100 ? 14.109 -0.963 66.385 1.00 16.78 100 LEU A C 1
ATOM 721 O O . LEU A 1 100 ? 14.162 -1.840 67.248 1.00 17.28 100 LEU A O 1
ATOM 726 N N . PHE A 1 101 ? 14.690 0.220 66.537 1.00 14.68 101 PHE A N 1
ATOM 727 C CA . PHE A 1 101 ? 15.417 0.525 67.760 1.00 17.57 101 PHE A CA 1
ATOM 728 C C . PHE A 1 101 ? 14.513 0.409 68.983 1.00 14.66 101 PHE A C 1
ATOM 729 O O . PHE A 1 101 ? 14.932 -0.082 70.033 1.00 16.14 101 PHE A O 1
ATOM 737 N N . ALA A 1 102 ? 13.269 0.853 68.841 1.00 14.53 102 ALA A N 1
ATOM 738 C CA . ALA A 1 102 ? 12.315 0.801 69.944 1.00 14.41 102 ALA A CA 1
ATOM 739 C C . ALA A 1 102 ? 12.248 -0.585 70.563 1.00 16.38 102 ALA A C 1
ATOM 740 O O . ALA A 1 102 ? 12.122 -0.723 71.778 1.00 15.22 102 ALA A O 1
ATOM 742 N N . GLU A 1 103 ? 12.340 -1.608 69.721 1.00 16.33 103 GLU A N 1
ATOM 743 C CA . GLU A 1 103 ? 12.256 -2.984 70.188 1.00 14.29 103 GLU A CA 1
ATOM 744 C C . GLU A 1 103 ? 13.576 -3.665 70.529 1.00 17.34 103 GLU A C 1
ATOM 745 O O . GLU A 1 103 ? 13.726 -4.189 71.630 1.00 16.72 103 GLU A O 1
ATOM 751 N N . THR A 1 104 ? 14.536 -3.659 69.607 1.00 17.49 104 THR A N 1
ATOM 752 C CA . THR A 1 104 ? 15.797 -4.350 69.875 1.00 17.77 104 THR A CA 1
ATOM 753 C C . THR A 1 104 ? 16.817 -3.562 70.696 1.00 22.52 104 THR A C 1
ATOM 754 O O . THR A 1 104 ? 17.810 -4.122 71.167 1.00 18.75 104 THR A O 1
ATOM 758 N N . LEU A 1 105 ? 16.568 -2.268 70.863 1.00 19.68 105 LEU A N 1
ATOM 759 C CA . LEU A 1 105 ? 17.420 -1.408 71.679 1.00 20.81 105 LEU A CA 1
ATOM 760 C C . LEU A 1 105 ? 18.929 -1.546 71.466 1.00 26.13 105 LEU A C 1
ATOM 761 O O . LEU A 1 105 ? 19.693 -1.647 72.430 1.00 23.42 105 LEU A O 1
ATOM 766 N N . GLY A 1 106 ? 19.355 -1.541 70.207 1.00 19.80 106 GLY A N 1
ATOM 767 C CA . GLY A 1 106 ? 20.773 -1.643 69.911 1.00 25.84 106 GLY A CA 1
ATOM 768 C C . GLY A 1 106 ? 21.243 -2.995 69.413 1.00 23.49 106 GLY A C 1
ATOM 769 O O . GLY A 1 106 ? 22.367 -3.119 68.926 1.00 27.37 106 GLY A O 1
ATOM 770 N N . GLU A 1 107 ? 20.395 -4.010 69.530 1.00 19.45 107 GLU A N 1
ATOM 771 C CA . GLU A 1 107 ? 20.758 -5.350 69.089 1.00 22.81 107 GLU A CA 1
ATOM 772 C C . GLU A 1 107 ? 20.236 -5.645 67.688 1.00 22.59 107 GLU A C 1
ATOM 773 O O . GLU A 1 107 ? 19.343 -4.957 67.186 1.00 21.56 107 GLU A O 1
ATOM 779 N N . PRO A 1 108 ? 20.796 -6.671 67.030 1.00 23.22 108 PRO A N 1
ATOM 780 C CA . PRO A 1 108 ? 20.356 -7.034 65.680 1.00 21.40 108 PRO A CA 1
ATOM 781 C C . PRO A 1 108 ? 18.887 -7.446 65.673 1.00 21.55 108 PRO A C 1
ATOM 782 O O . PRO A 1 108 ? 18.373 -7.974 66.663 1.00 23.38 108 PRO A O 1
ATOM 786 N N . GLY A 1 109 ? 18.217 -7.200 64.552 1.00 20.03 109 GLY A N 1
ATOM 787 C CA . GLY A 1 109 ? 16.818 -7.554 64.430 1.00 16.31 109 GLY A CA 1
ATOM 788 C C . GLY A 1 109 ? 16.192 -6.998 63.165 1.00 17.26 109 GLY A C 1
ATOM 789 O O . GLY A 1 109 ? 16.849 -6.312 62.380 1.00 17.99 109 GLY A O 1
ATOM 790 N N . VAL A 1 110 ? 14.914 -7.305 62.970 1.00 16.35 110 VAL A N 1
ATOM 791 C CA . VAL A 1 110 ? 14.172 -6.843 61.806 1.00 15.53 110 VAL A CA 1
ATOM 792 C C . VAL A 1 110 ? 12.768 -6.408 62.208 1.00 16.96 110 VAL A C 1
ATOM 793 O O . VAL A 1 110 ? 12.107 -7.067 63.017 1.00 17.00 110 VAL A O 1
ATOM 797 N N . VAL A 1 111 ? 12.321 -5.292 61.644 1.00 16.26 111 VAL A N 1
ATOM 798 C CA . VAL A 1 111 ? 10.989 -4.781 61.924 1.00 14.30 111 VAL A CA 1
ATOM 799 C C . VAL A 1 111 ? 10.295 -4.477 60.603 1.00 16.51 111 VAL A C 1
ATOM 800 O O . VAL A 1 111 ? 10.943 -4.194 59.594 1.00 16.49 111 VAL A O 1
ATOM 804 N N . VAL A 1 112 ? 8.974 -4.561 60.617 1.00 14.67 112 VAL A N 1
ATOM 805 C CA . VAL A 1 112 ? 8.173 -4.257 59.447 1.00 14.66 112 VAL A CA 1
ATOM 806 C C . VAL A 1 112 ? 7.219 -3.151 59.844 1.00 11.64 112 VAL A C 1
ATOM 807 O O . VAL A 1 112 ? 6.632 -3.195 60.920 1.00 14.73 112 VAL A O 1
ATOM 811 N N . ILE A 1 113 ? 7.093 -2.144 58.991 1.00 13.33 113 ILE A N 1
ATOM 812 C CA . ILE A 1 113 ? 6.130 -1.084 59.234 1.00 12.30 113 ILE A CA 1
ATOM 813 C C . ILE A 1 113 ? 5.161 -1.207 58.071 1.00 12.79 113 ILE A C 1
ATOM 814 O O . ILE A 1 113 ? 5.567 -1.182 56.905 1.00 14.29 113 ILE A O 1
ATOM 819 N N . ALA A 1 114 ? 3.886 -1.390 58.386 1.00 13.68 114 ALA A N 1
ATOM 820 C CA . ALA A 1 114 ? 2.864 -1.483 57.355 1.00 15.67 114 ALA A CA 1
ATOM 821 C C . ALA A 1 114 ? 1.764 -0.504 57.729 1.00 13.62 114 ALA A C 1
ATOM 822 O O . ALA A 1 114 ? 0.929 -0.797 58.582 1.00 14.35 114 ALA A O 1
ATOM 824 N N . GLY A 1 115 ? 1.806 0.673 57.105 1.00 14.35 115 GLY A N 1
ATOM 825 C CA . GLY A 1 115 ? 0.818 1.712 57.343 1.00 16.86 115 GLY A CA 1
ATOM 826 C C . GLY A 1 115 ? 0.373 2.263 55.998 1.00 14.48 115 GLY A C 1
ATOM 827 O O . GLY A 1 115 ? -0.010 1.497 55.123 1.00 15.98 115 GLY A O 1
ATOM 828 N N . THR A 1 116 ? 0.407 3.581 55.818 1.00 13.33 116 THR A N 1
ATOM 829 C CA . THR A 1 116 ? 0.024 4.153 54.529 1.00 11.44 116 THR A CA 1
ATOM 830 C C . THR A 1 116 ? 1.044 3.680 53.499 1.00 13.43 116 THR A C 1
ATOM 831 O O . THR A 1 116 ? 0.707 3.411 52.344 1.00 14.34 116 THR A O 1
ATOM 835 N N . GLY A 1 117 ? 2.291 3.570 53.948 1.00 15.24 117 GLY A N 1
ATOM 836 C CA . GLY A 1 117 ? 3.374 3.067 53.125 1.00 13.89 117 GLY A CA 1
ATOM 837 C C . GLY A 1 117 ? 3.933 1.893 53.914 1.00 14.39 117 GLY A C 1
ATOM 838 O O . GLY A 1 117 ? 3.392 1.557 54.969 1.00 16.10 117 GLY A O 1
ATOM 839 N N . SER A 1 118 ? 4.991 1.255 53.430 1.00 11.95 118 SER A N 1
ATOM 840 C CA . SER A 1 118 ? 5.565 0.137 54.167 1.00 11.93 118 SER A CA 1
ATOM 841 C C . SER A 1 118 ? 7.070 0.082 54.007 1.00 13.78 118 SER A C 1
ATOM 842 O O . SER A 1 118 ? 7.637 0.680 53.091 1.00 15.56 118 SER A O 1
ATOM 845 N N . VAL A 1 119 ? 7.714 -0.639 54.917 1.00 13.26 119 VAL A N 1
ATOM 846 C CA . VAL A 1 119 ? 9.158 -0.795 54.874 1.00 13.73 119 VAL A CA 1
ATOM 847 C C . VAL A 1 119 ? 9.596 -1.934 55.778 1.00 14.48 119 VAL A C 1
ATOM 848 O O . VAL A 1 119 ? 8.904 -2.292 56.736 1.00 14.82 119 VAL A O 1
ATOM 852 N N . VAL A 1 120 ? 10.736 -2.524 55.441 1.00 15.15 120 VAL A N 1
ATOM 853 C CA . VAL A 1 120 ? 11.329 -3.579 56.246 1.00 15.76 120 VAL A CA 1
ATOM 854 C C . VAL A 1 120 ? 12.707 -3.030 56.591 1.00 17.48 120 VAL A C 1
ATOM 855 O O . VAL A 1 120 ? 13.493 -2.701 55.703 1.00 15.88 120 VAL A O 1
ATOM 859 N N . GLU A 1 121 ? 12.987 -2.914 57.883 1.00 14.13 121 GLU A N 1
ATOM 860 C CA . GLU A 1 121 ? 14.258 -2.368 58.343 1.00 15.44 121 GLU A CA 1
ATOM 861 C C . GLU A 1 121 ? 14.961 -3.372 59.239 1.00 17.14 121 GLU A C 1
ATOM 862 O O . GLU A 1 121 ? 14.332 -4.023 60.070 1.00 17.21 121 GLU A O 1
ATOM 868 N N . GLY A 1 122 ? 16.271 -3.497 59.063 1.00 18.00 122 GLY A N 1
ATOM 869 C CA . GLY A 1 122 ? 17.027 -4.423 59.881 1.00 18.92 122 GLY A CA 1
ATOM 870 C C . GLY A 1 122 ? 18.322 -3.815 60.373 1.00 17.20 122 GLY A C 1
ATOM 871 O O . GLY A 1 122 ? 18.728 -2.744 59.924 1.00 17.81 122 GLY A O 1
ATOM 872 N N . TYR A 1 123 ? 18.961 -4.490 61.320 1.00 18.46 123 TYR A N 1
ATOM 873 C CA . TYR A 1 123 ? 20.236 -4.038 61.860 1.00 17.46 123 TYR A CA 1
ATOM 874 C C . TYR A 1 123 ? 21.085 -5.296 62.008 1.00 20.70 123 TYR A C 1
ATOM 875 O O . TYR A 1 123 ? 20.640 -6.278 62.598 1.00 19.08 123 TYR A O 1
ATOM 884 N N . ASN A 1 124 ? 22.298 -5.275 61.463 1.00 26.13 124 ASN A N 1
ATOM 885 C CA . ASN A 1 124 ? 23.171 -6.444 61.533 1.00 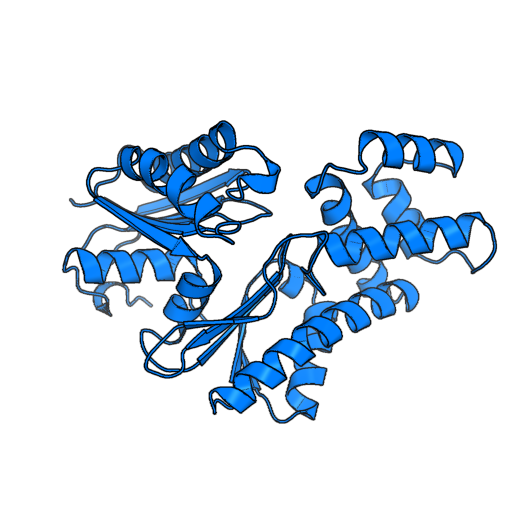30.21 124 ASN A CA 1
ATOM 886 C C . ASN A 1 124 ? 24.274 -6.336 62.578 1.00 35.59 124 ASN A C 1
ATOM 887 O O . ASN A 1 124 ? 25.232 -7.109 62.555 1.00 35.20 124 ASN A O 1
ATOM 892 N N . GLY A 1 125 ? 24.138 -5.384 63.494 1.00 29.60 125 GLY A N 1
ATOM 893 C CA . GLY A 1 125 ? 25.148 -5.211 64.522 1.00 34.47 125 GLY A CA 1
ATOM 894 C C . GLY A 1 125 ? 26.123 -4.103 64.175 1.00 31.70 125 GLY A C 1
ATOM 895 O O . GLY A 1 125 ? 26.816 -3.578 65.048 1.00 36.29 125 GLY A O 1
ATOM 896 N N . LYS A 1 126 ? 26.178 -3.745 62.896 1.00 29.32 126 LYS A N 1
ATOM 897 C CA . LYS A 1 126 ? 27.071 -2.690 62.436 1.00 30.49 126 LYS A CA 1
ATOM 898 C C . LYS A 1 126 ? 26.322 -1.545 61.761 1.00 29.08 126 LYS A C 1
ATOM 899 O O . LYS A 1 126 ? 26.637 -0.376 61.984 1.00 32.50 126 LYS A O 1
ATOM 905 N N . GLU A 1 127 ? 25.335 -1.875 60.934 1.00 27.73 127 GLU A N 1
ATOM 906 C CA . GLU A 1 127 ? 24.570 -0.838 60.252 1.00 27.99 127 GLU A CA 1
ATOM 907 C C . GLU A 1 127 ? 23.120 -1.231 60.010 1.00 19.22 127 GLU A C 1
ATOM 908 O O . GLU A 1 127 ? 22.749 -2.397 60.134 1.00 22.29 127 GLU A O 1
ATOM 914 N N . PHE A 1 128 ? 22.310 -0.237 59.659 1.00 22.33 128 PHE A N 1
ATOM 915 C CA . PHE A 1 128 ? 20.899 -0.450 59.367 1.00 20.95 128 PHE A CA 1
ATOM 916 C C . PHE A 1 128 ? 20.737 -0.770 57.886 1.00 26.43 128 PHE A C 1
ATOM 917 O O . PHE A 1 128 ? 21.408 -0.178 57.036 1.00 27.58 128 PHE A O 1
ATOM 925 N N . LEU A 1 129 ? 19.854 -1.719 57.587 1.00 21.38 129 LEU A N 1
ATOM 926 C 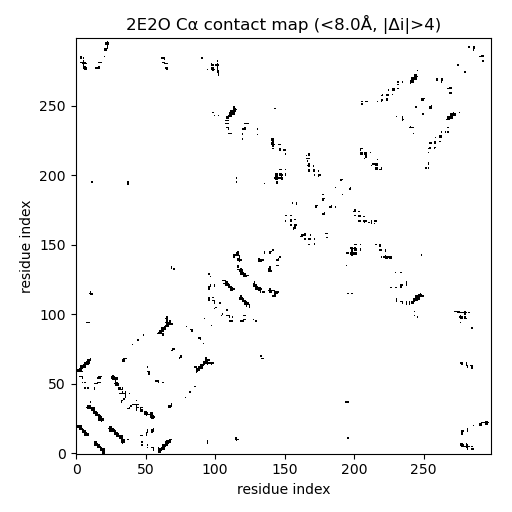CA . LEU A 1 129 ? 19.588 -2.139 56.217 1.00 20.34 129 LEU A CA 1
ATOM 927 C C . LEU A 1 129 ? 18.108 -1.929 55.926 1.00 19.35 129 LEU A C 1
ATOM 928 O O . LEU A 1 129 ? 17.263 -2.224 56.771 1.00 20.64 129 LEU A O 1
ATOM 933 N N . ARG A 1 130 ? 17.795 -1.428 54.735 1.00 17.50 130 ARG A N 1
ATOM 934 C CA . ARG A 1 130 ? 16.402 -1.198 54.368 1.00 19.69 130 ARG A CA 1
ATOM 935 C C . ARG A 1 130 ? 16.008 -1.966 53.114 1.00 23.40 130 ARG A C 1
ATOM 936 O O . ARG A 1 130 ? 16.805 -2.115 52.191 1.00 21.27 130 ARG A O 1
ATOM 944 N N . VAL A 1 131 ? 14.773 -2.456 53.099 1.00 17.30 131 VAL A N 1
ATOM 945 C CA . VAL A 1 131 ? 14.227 -3.166 51.951 1.00 20.15 131 VAL A CA 1
ATOM 946 C C . VAL A 1 131 ? 12.886 -2.480 51.706 1.00 16.51 131 VAL A C 1
ATOM 947 O O . VAL A 1 131 ? 12.075 -2.362 52.623 1.00 17.76 131 VAL A O 1
ATOM 951 N N . GLY A 1 132 ? 12.657 -2.022 50.480 1.00 15.87 132 GLY A N 1
ATOM 952 C CA . GLY A 1 132 ? 11.416 -1.328 50.180 1.00 15.44 132 GLY A CA 1
ATOM 953 C C . GLY A 1 132 ? 11.429 0.050 50.820 1.00 16.25 132 GLY A C 1
ATOM 954 O O . GLY A 1 132 ? 12.490 0.659 50.976 1.00 15.97 132 GLY A O 1
ATOM 955 N N . GLY A 1 133 ? 10.254 0.550 51.190 1.00 15.34 133 GLY A N 1
ATOM 956 C CA . GLY A 1 133 ? 10.176 1.856 51.825 1.00 14.45 133 GLY A CA 1
ATOM 957 C C . GLY A 1 133 ? 10.644 3.017 50.968 1.00 14.69 133 GLY A C 1
ATOM 958 O O . GLY A 1 133 ? 11.355 3.904 51.453 1.00 14.24 133 GLY A O 1
ATOM 959 N N . ARG A 1 134 ? 10.249 3.019 49.696 1.00 15.07 134 ARG A N 1
ATOM 960 C CA . ARG A 1 134 ? 10.628 4.098 48.789 1.00 14.30 134 ARG A CA 1
ATOM 961 C C . ARG A 1 134 ? 9.425 4.725 48.077 1.00 17.74 134 ARG A C 1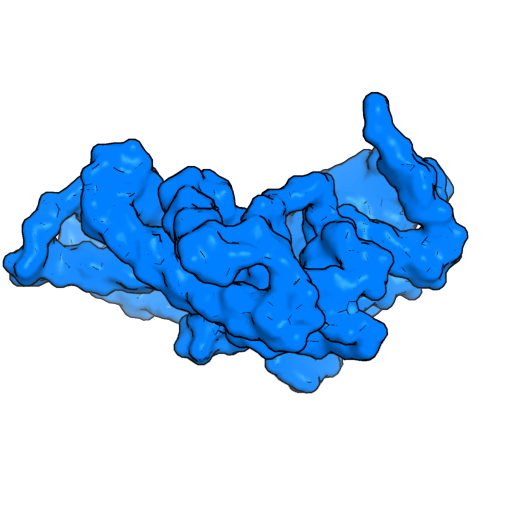
ATOM 962 O O . ARG A 1 134 ? 9.526 5.125 46.920 1.00 16.35 134 ARG A O 1
ATOM 970 N N . GLY A 1 135 ? 8.281 4.791 48.749 1.00 16.02 135 GLY A N 1
ATOM 971 C CA . GLY A 1 135 ? 7.126 5.427 48.131 1.00 14.15 135 GLY A CA 1
ATOM 972 C C . GLY A 1 135 ? 6.092 4.538 47.472 1.00 15.02 135 GLY A C 1
ATOM 973 O O . GLY A 1 135 ? 6.337 3.366 47.200 1.00 15.16 135 GLY A O 1
ATOM 974 N N . TRP A 1 136 ? 4.937 5.128 47.180 1.00 14.98 136 TRP A N 1
ATOM 975 C CA . TRP A 1 136 ? 3.819 4.399 46.591 1.00 15.12 136 TRP A CA 1
ATOM 976 C C . TRP A 1 136 ? 3.999 3.851 45.179 1.00 14.53 136 TRP A C 1
ATOM 977 O O . TRP A 1 136 ? 3.476 2.782 44.868 1.00 17.85 136 TRP A O 1
ATOM 988 N N . LEU A 1 137 ? 4.719 4.567 44.321 1.00 13.70 137 LEU A N 1
ATOM 989 C CA . LEU A 1 137 ? 4.896 4.096 42.949 1.00 12.76 137 LEU A CA 1
ATOM 990 C C . LEU A 1 137 ? 5.932 2.994 42.839 1.00 14.60 137 LEU A C 1
ATOM 991 O O . LEU A 1 137 ? 5.684 1.959 42.223 1.00 16.06 137 LEU A O 1
ATOM 996 N N . LEU A 1 138 ? 7.091 3.218 43.448 1.00 12.89 138 LEU A N 1
ATOM 997 C CA . LEU A 1 138 ? 8.189 2.260 43.400 1.00 14.82 138 LEU A CA 1
ATOM 998 C C . LEU A 1 138 ? 8.056 1.080 44.344 1.00 15.41 138 LEU A C 1
ATOM 999 O O . LEU A 1 138 ? 8.548 -0.011 44.050 1.00 15.08 138 LEU A O 1
ATOM 1004 N N . SER A 1 139 ? 7.397 1.288 45.477 1.00 14.86 139 SER A N 1
ATOM 1005 C CA . SER A 1 139 ? 7.306 0.225 46.465 1.00 13.84 139 SER A CA 1
ATOM 1006 C C . SER A 1 139 ? 6.028 0.196 47.289 1.00 14.95 139 SER A C 1
ATOM 1007 O O . SER A 1 139 ? 4.922 0.208 46.751 1.00 14.30 139 SER A O 1
ATOM 1010 N N . ASP A 1 140 ? 6.205 0.137 48.603 1.00 13.19 140 ASP A N 1
ATOM 1011 C CA . ASP A 1 140 ? 5.099 0.073 49.549 1.00 14.46 140 ASP A CA 1
ATOM 1012 C C . ASP A 1 140 ? 4.165 -1.131 49.360 1.00 12.90 140 ASP A C 1
ATOM 1013 O O . ASP A 1 140 ? 2.944 -1.004 49.462 1.00 12.68 140 ASP A O 1
ATOM 1018 N N . ASP A 1 141 ? 4.748 -2.301 49.099 1.00 15.46 141 ASP A N 1
ATOM 1019 C CA . ASP A 1 141 ? 3.959 -3.529 48.959 1.00 13.32 141 ASP A CA 1
ATOM 1020 C C . ASP A 1 141 ? 3.190 -3.735 50.264 1.00 12.98 141 ASP A C 1
ATOM 1021 O O . ASP A 1 141 ? 3.718 -3.481 51.343 1.00 16.42 141 ASP A O 1
ATOM 1026 N N . GLY A 1 142 ? 1.954 -4.212 50.166 1.00 12.54 142 GLY A N 1
ATOM 1027 C CA . GLY A 1 142 ? 1.173 -4.495 51.359 1.00 13.82 142 GLY A CA 1
ATOM 1028 C C . GLY A 1 142 ? 0.828 -3.346 52.284 1.00 14.76 142 GLY A C 1
ATOM 1029 O O . GLY A 1 142 ? 0.455 -3.558 53.443 1.00 15.56 142 GLY A O 1
ATOM 1030 N N . SER A 1 143 ? 0.953 -2.128 51.779 1.00 12.83 143 SER A N 1
ATOM 1031 C CA . SER A 1 143 ? 0.623 -0.950 52.561 1.00 13.80 143 SER A CA 1
ATOM 1032 C C . SER A 1 143 ? -0.850 -0.640 52.333 1.00 13.29 143 SER A C 1
ATOM 1033 O O . SER A 1 143 ? -1.501 -1.266 51.497 1.00 13.80 143 SER A O 1
ATOM 1036 N N . ALA A 1 144 ? -1.372 0.336 53.068 1.00 11.22 144 ALA A N 1
ATOM 1037 C CA . ALA A 1 144 ? -2.766 0.720 52.902 1.00 12.54 144 ALA A CA 1
ATOM 1038 C C . ALA A 1 144 ? -2.991 1.264 51.490 1.00 13.35 144 ALA A C 1
ATOM 1039 O O . ALA A 1 144 ? -4.032 1.018 50.888 1.00 13.24 144 ALA A O 1
ATOM 1041 N N . TYR A 1 145 ? -2.019 2.005 50.959 1.00 15.11 145 TYR A N 1
ATOM 1042 C CA . TYR A 1 145 ? -2.152 2.541 49.607 1.00 15.11 145 TYR A CA 1
ATOM 1043 C C . TYR A 1 145 ? -2.227 1.388 48.606 1.00 12.63 145 TYR A C 1
ATOM 1044 O O . TYR A 1 145 ? -3.075 1.375 47.711 1.00 12.19 145 TYR A O 1
ATOM 1053 N N . TRP A 1 146 ? -1.329 0.420 48.770 1.00 12.75 146 TRP A N 1
ATOM 1054 C CA . TRP A 1 146 ? -1.266 -0.745 47.895 1.00 13.95 146 TRP A CA 1
ATOM 1055 C C . TRP A 1 146 ? -2.598 -1.496 47.903 1.00 13.31 146 TRP A C 1
ATOM 1056 O O . TRP A 1 146 ? -3.122 -1.869 46.849 1.00 13.73 146 TRP A O 1
ATOM 1067 N N . VAL A 1 147 ? -3.145 -1.706 49.097 1.00 12.80 147 VAL A N 1
ATOM 1068 C CA . VAL A 1 147 ? -4.415 -2.407 49.247 1.00 12.07 147 VAL A CA 1
ATOM 1069 C C . VAL A 1 147 ? -5.550 -1.595 48.629 1.00 12.49 147 VAL A C 1
ATOM 1070 O O . VAL A 1 147 ? -6.401 -2.137 47.921 1.00 13.80 147 VAL A O 1
ATOM 1074 N N . GLY A 1 148 ? -5.554 -0.291 48.888 1.00 13.63 148 GLY A N 1
ATOM 1075 C CA . GLY A 1 148 ? -6.593 0.559 48.335 1.00 16.30 148 GLY A CA 1
ATOM 1076 C C . GLY A 1 148 ? -6.610 0.535 46.816 1.00 15.12 148 GLY A C 1
ATOM 1077 O O . GLY A 1 148 ? -7.672 0.468 46.200 1.00 14.90 148 GLY A O 1
ATOM 1078 N N . ARG A 1 149 ? -5.432 0.592 46.203 1.00 12.71 149 ARG A N 1
ATOM 1079 C CA . ARG A 1 149 ? -5.348 0.565 44.749 1.00 12.27 149 ARG A CA 1
ATOM 1080 C C . ARG A 1 149 ? -5.871 -0.761 44.204 1.00 13.24 149 ARG A C 1
ATOM 1081 O O . ARG A 1 149 ? -6.614 -0.784 43.221 1.00 13.44 149 ARG A O 1
ATOM 1089 N N . LYS A 1 150 ? -5.487 -1.865 44.839 1.00 12.59 150 LYS A N 1
ATOM 1090 C CA . LYS A 1 150 ? -5.944 -3.173 44.385 1.00 13.29 150 LYS A CA 1
ATOM 1091 C C . LYS A 1 150 ? -7.461 -3.261 44.437 1.00 14.95 150 LYS A C 1
ATOM 1092 O O . LYS A 1 150 ? -8.086 -3.807 43.527 1.00 14.60 150 LYS A O 1
ATOM 1098 N N . ALA A 1 151 ? -8.050 -2.717 45.499 1.00 13.43 151 ALA A N 1
ATOM 1099 C CA . ALA A 1 151 ? -9.505 -2.737 45.658 1.00 15.17 151 ALA A CA 1
ATOM 1100 C C . ALA A 1 151 ? -10.199 -1.925 44.568 1.00 14.72 151 ALA A C 1
ATOM 1101 O O . ALA A 1 151 ? -11.191 -2.369 43.989 1.00 16.46 151 ALA A O 1
ATOM 1103 N N . LEU A 1 152 ? -9.681 -0.732 44.292 1.00 13.60 152 LEU A N 1
ATOM 1104 C CA . LEU A 1 152 ? -10.255 0.122 43.259 1.00 16.74 152 LEU A CA 1
ATOM 1105 C C . LEU A 1 152 ? -10.252 -0.576 41.905 1.00 17.26 152 LEU A C 1
ATOM 1106 O O . LEU A 1 152 ? -11.237 -0.531 41.170 1.00 15.67 152 LEU A O 1
ATOM 1111 N N . ARG A 1 153 ? -9.135 -1.216 41.576 1.00 13.14 153 ARG A N 1
ATOM 1112 C CA . ARG A 1 153 ? -9.011 -1.904 40.301 1.00 13.38 153 ARG A CA 1
ATOM 1113 C C . ARG A 1 153 ? -9.961 -3.098 40.226 1.00 17.77 153 ARG A C 1
ATOM 1114 O O . ARG A 1 153 ? -10.502 -3.396 39.164 1.00 17.20 153 ARG A O 1
ATOM 1122 N N . LYS A 1 154 ? -10.174 -3.769 41.356 1.00 15.60 154 LYS A N 1
ATOM 1123 C CA . LYS A 1 154 ? -11.078 -4.915 41.394 1.00 16.50 154 LYS A CA 1
ATOM 1124 C C . LYS A 1 154 ? -12.522 -4.442 41.229 1.00 18.38 154 LYS A C 1
ATOM 1125 O O . LYS A 1 154 ? -13.311 -5.063 40.514 1.00 16.55 154 LYS A O 1
ATOM 1131 N N . VAL A 1 155 ? -12.867 -3.338 41.887 1.00 18.09 155 VAL A N 1
ATOM 1132 C CA . VAL A 1 155 ? -14.218 -2.794 41.789 1.00 18.04 155 VAL A CA 1
ATOM 1133 C C . VAL A 1 155 ? -14.575 -2.447 40.343 1.00 17.79 155 VAL A C 1
ATOM 1134 O O . VAL A 1 155 ? -15.701 -2.692 39.905 1.00 19.11 155 VAL A O 1
ATOM 1138 N N . LEU A 1 156 ? -13.629 -1.882 39.595 1.00 16.31 156 LEU A N 1
ATOM 1139 C CA . LEU A 1 156 ? -13.915 -1.549 38.203 1.00 14.42 156 LEU A CA 1
ATOM 1140 C C . LEU A 1 156 ? -14.210 -2.816 37.404 1.00 15.55 156 LEU A C 1
ATOM 1141 O O . LEU A 1 156 ? -15.119 -2.833 36.574 1.00 19.01 156 LEU A O 1
ATOM 1146 N N . LYS A 1 157 ? -13.451 -3.881 37.649 1.00 15.24 157 LYS A N 1
ATOM 1147 C CA . LYS A 1 157 ? -13.694 -5.116 36.919 1.00 16.62 157 LYS A CA 1
ATOM 1148 C C . LYS A 1 157 ? -15.057 -5.696 37.277 1.00 19.04 157 LYS A C 1
ATOM 1149 O O . LYS A 1 157 ? -15.679 -6.377 36.464 1.00 18.30 157 LYS A O 1
ATOM 1155 N N . MET A 1 158 ? -15.528 -5.419 38.488 1.00 18.69 158 MET A N 1
ATOM 1156 C CA . MET A 1 158 ? -16.846 -5.898 38.886 1.00 19.05 158 MET A CA 1
ATOM 1157 C C . MET A 1 158 ? -17.885 -5.087 38.110 1.00 21.13 158 MET A C 1
ATOM 1158 O O . MET A 1 158 ? -18.868 -5.637 37.612 1.00 22.87 158 MET A O 1
ATOM 1163 N N . MET A 1 159 ? -17.665 -3.779 38.002 1.00 20.21 159 MET A N 1
ATOM 1164 C CA . MET A 1 159 ? -18.591 -2.922 37.264 1.00 20.23 159 MET A CA 1
ATOM 1165 C C . MET A 1 159 ? -18.632 -3.331 35.798 1.00 24.48 159 MET A C 1
ATOM 1166 O O . MET A 1 159 ? -19.691 -3.300 35.166 1.00 24.72 159 MET A O 1
ATOM 1171 N N . ASP A 1 160 ? -17.475 -3.706 35.256 1.00 20.03 160 ASP A N 1
ATOM 1172 C CA . ASP A 1 160 ? -17.390 -4.120 33.858 1.00 20.76 160 ASP A CA 1
ATOM 1173 C C . ASP A 1 160 ? -18.042 -5.476 33.611 1.00 25.32 160 ASP A C 1
ATOM 1174 O O . ASP A 1 160 ? -18.259 -5.860 32.462 1.00 27.15 160 ASP A O 1
ATOM 1179 N N . GLY A 1 161 ? -18.337 -6.204 34.685 1.00 24.55 161 GLY A N 1
ATOM 1180 C CA . GLY A 1 161 ? -18.964 -7.508 34.544 1.00 23.08 161 GLY A CA 1
ATOM 1181 C C . GLY A 1 161 ? -17.983 -8.658 34.415 1.00 21.66 161 GLY A C 1
ATOM 1182 O O . GLY A 1 161 ? -18.385 -9.799 34.195 1.00 24.96 161 GLY A O 1
ATOM 1183 N N . LEU A 1 162 ? -16.693 -8.361 34.552 1.00 21.40 162 LEU A N 1
ATOM 1184 C CA . LEU A 1 162 ? -15.651 -9.379 34.447 1.00 23.34 162 LEU A CA 1
ATOM 1185 C C . LEU A 1 162 ? -15.695 -10.350 35.617 1.00 26.66 162 LEU A C 1
ATOM 1186 O O . LEU A 1 162 ? -15.352 -11.525 35.478 1.00 27.78 162 LEU A O 1
ATOM 1191 N N . GLU A 1 163 ? -16.107 -9.846 36.775 1.00 25.47 163 GLU A N 1
ATOM 1192 C CA . GLU A 1 163 ? -16.207 -10.662 37.976 1.00 29.85 163 GLU A CA 1
ATOM 1193 C C . GLU A 1 163 ? -17.477 -10.304 38.740 1.00 27.54 163 GLU A C 1
ATOM 1194 O O . GLU A 1 163 ? -17.997 -9.195 38.616 1.00 22.07 163 GLU A O 1
ATOM 1200 N N . ASN A 1 164 ? -17.966 -11.247 39.536 1.00 26.60 164 ASN A N 1
ATOM 1201 C CA . ASN A 1 164 ? -19.173 -11.020 40.318 1.00 27.59 164 ASN A CA 1
ATOM 1202 C C . ASN A 1 164 ? -18.939 -9.973 41.397 1.00 25.22 164 ASN A C 1
ATOM 1203 O O . ASN A 1 164 ? -17.851 -9.888 41.971 1.00 22.88 164 ASN A O 1
ATOM 1208 N N . LYS A 1 165 ? -19.960 -9.168 41.665 1.00 25.06 165 LYS A N 1
ATOM 1209 C CA . LYS A 1 165 ? -19.854 -8.147 42.694 1.00 22.98 165 LYS A CA 1
ATOM 1210 C C . LYS A 1 165 ? -19.966 -8.831 44.050 1.00 31.29 165 LYS A C 1
ATOM 1211 O O . LYS A 1 165 ? -20.876 -9.629 44.280 1.00 31.55 165 LYS A O 1
ATOM 1217 N N . THR A 1 166 ? -19.027 -8.530 44.938 1.00 20.67 166 THR A N 1
ATOM 1218 C CA . THR A 1 166 ? -19.021 -9.114 46.271 1.00 21.13 166 THR A CA 1
ATOM 1219 C C . THR A 1 166 ? -19.261 -8.032 47.315 1.00 19.95 166 THR A C 1
ATOM 1220 O O . THR A 1 166 ? -19.535 -6.879 46.980 1.00 21.10 166 THR A O 1
ATOM 1224 N N . ILE A 1 167 ? -19.170 -8.419 48.582 1.00 22.26 167 ILE A N 1
ATOM 1225 C CA . ILE A 1 167 ? -19.370 -7.496 49.690 1.00 24.43 167 ILE A CA 1
ATOM 1226 C C . ILE A 1 167 ? -18.464 -6.278 49.516 1.00 22.17 167 ILE A C 1
ATOM 1227 O O . ILE A 1 167 ? -18.877 -5.140 49.744 1.00 21.50 167 ILE A O 1
ATOM 1232 N N . LEU A 1 168 ? -17.232 -6.535 49.094 1.00 20.19 168 LEU A N 1
ATOM 1233 C CA . LEU A 1 168 ? -16.241 -5.485 48.881 1.00 19.86 168 LEU A CA 1
ATOM 1234 C C . LEU A 1 168 ? -16.766 -4.352 48.012 1.00 19.38 168 LEU A C 1
ATOM 1235 O O . LEU A 1 168 ? -16.481 -3.175 48.257 1.00 17.92 168 LEU A O 1
ATOM 1240 N N . TYR A 1 169 ? -17.528 -4.715 46.988 1.00 23.53 169 TYR A N 1
ATOM 1241 C CA . TYR A 1 169 ? -18.083 -3.744 46.058 1.00 20.81 169 TYR A CA 1
ATOM 1242 C C . TYR A 1 169 ? -18.779 -2.568 46.734 1.00 22.99 169 TYR A C 1
ATOM 1243 O O . TYR A 1 169 ? -18.410 -1.416 46.530 1.00 21.31 169 TYR A O 1
ATOM 1252 N N . ASN A 1 170 ? -19.793 -2.848 47.542 1.00 25.78 170 ASN A N 1
ATOM 1253 C CA . ASN A 1 170 ? -20.505 -1.759 48.188 1.00 24.82 170 ASN A CA 1
ATOM 1254 C C . ASN A 1 170 ? -19.699 -1.078 49.287 1.00 19.93 170 ASN A C 1
ATOM 1255 O O . ASN A 1 170 ? -19.880 0.115 49.535 1.00 24.43 170 ASN A O 1
ATOM 1260 N N . LYS A 1 171 ? -18.812 -1.826 49.940 1.00 20.41 171 LYS A N 1
ATOM 1261 C CA . LYS A 1 171 ? -17.974 -1.260 50.993 1.00 21.23 171 LYS A CA 1
ATOM 1262 C C . LYS A 1 171 ? -17.135 -0.143 50.388 1.00 23.58 171 LYS A C 1
ATOM 1263 O O . LYS A 1 171 ? -17.008 0.940 50.960 1.00 23.66 171 LYS A O 1
ATOM 1269 N N . VAL A 1 172 ? -16.563 -0.411 49.218 1.00 21.05 172 VAL A N 1
ATOM 1270 C CA . VAL A 1 172 ? -15.735 0.580 48.546 1.00 21.09 172 VAL A CA 1
ATOM 1271 C C . VAL A 1 172 ? -16.553 1.777 48.072 1.00 23.23 172 VAL A C 1
ATOM 1272 O O . VAL A 1 172 ? -16.198 2.922 48.347 1.00 23.55 172 VAL A O 1
ATOM 1276 N N . LEU A 1 173 ? -17.646 1.517 47.362 1.00 24.24 173 LEU A N 1
ATOM 1277 C CA . LEU A 1 173 ? -18.488 2.599 46.863 1.00 27.61 173 LEU A CA 1
ATOM 1278 C C . LEU A 1 173 ? -18.945 3.538 47.971 1.00 26.58 173 LEU A C 1
ATOM 1279 O O . LEU A 1 173 ? -18.996 4.752 47.779 1.00 30.01 173 LEU A O 1
ATOM 1284 N N . LYS A 1 174 ? -19.269 2.977 49.132 1.00 29.11 174 LYS A N 1
ATOM 1285 C CA . LYS A 1 174 ? -19.720 3.788 50.258 1.00 28.11 174 LYS A CA 1
ATOM 1286 C C . LYS A 1 174 ? -18.584 4.622 50.838 1.00 28.55 174 LYS A C 1
ATOM 1287 O O . LYS A 1 174 ? -18.764 5.796 51.163 1.00 27.68 174 LYS A O 1
ATOM 1293 N N . THR A 1 175 ? -17.411 4.009 50.962 1.00 29.67 175 THR A N 1
ATOM 1294 C CA . THR A 1 175 ? -16.245 4.689 51.512 1.00 28.51 175 THR A CA 1
ATOM 1295 C C . THR A 1 175 ? -15.879 5.959 50.749 1.00 27.34 175 THR A C 1
ATOM 1296 O O . THR A 1 175 ? -15.570 6.985 51.356 1.00 29.93 175 THR A O 1
ATOM 1300 N N . ILE A 1 176 ? -15.913 5.892 49.421 1.00 24.70 176 ILE A N 1
ATOM 1301 C CA . ILE A 1 176 ? -15.572 7.049 48.600 1.00 23.85 176 ILE A CA 1
ATOM 1302 C C . ILE A 1 176 ? -16.808 7.750 48.045 1.00 27.60 176 ILE A C 1
ATOM 1303 O O . ILE A 1 176 ? -16.702 8.652 47.215 1.00 28.43 176 ILE A O 1
ATOM 1308 N N . ASN A 1 177 ? -17.976 7.324 48.514 1.00 28.39 177 ASN A N 1
ATOM 1309 C CA . ASN A 1 177 ? -19.250 7.898 48.094 1.00 31.75 177 ASN A CA 1
ATOM 1310 C C . ASN A 1 177 ? -19.407 7.990 46.576 1.00 29.49 177 ASN A C 1
ATOM 1311 O O . ASN A 1 177 ? -19.521 9.078 46.014 1.00 29.49 177 ASN A O 1
ATOM 1316 N N . VAL A 1 178 ? -19.408 6.835 45.921 1.00 25.28 178 VAL A N 1
ATOM 1317 C CA . VAL A 1 178 ? -19.570 6.751 44.475 1.00 25.89 178 VAL A CA 1
ATOM 1318 C C . VAL A 1 178 ? -20.693 5.754 44.224 1.00 25.63 178 VAL A C 1
ATOM 1319 O O . VAL A 1 178 ? -20.798 4.752 44.930 1.00 28.00 178 VAL A O 1
ATOM 1323 N N . LYS A 1 179 ? -21.536 6.019 43.229 1.00 32.53 179 LYS A N 1
ATOM 1324 C CA . LYS A 1 179 ? -22.646 5.115 42.949 1.00 33.81 179 LYS A CA 1
ATOM 1325 C C . LYS A 1 179 ? -22.568 4.338 41.640 1.00 27.69 179 LYS A C 1
ATOM 1326 O O . LYS A 1 179 ? -23.285 3.356 41.466 1.00 30.25 179 LYS A O 1
ATOM 1332 N N . ASP A 1 180 ? -21.708 4.762 40.719 1.00 25.90 180 ASP A N 1
ATOM 1333 C CA . ASP A 1 180 ? -21.575 4.044 39.456 1.00 24.66 180 ASP A CA 1
ATOM 1334 C C . ASP A 1 180 ? -20.207 4.238 38.817 1.00 25.85 180 ASP A C 1
ATOM 1335 O O . ASP A 1 180 ? -19.350 4.933 39.362 1.00 25.55 180 ASP A O 1
ATOM 1340 N N . LEU A 1 181 ? -20.010 3.619 37.659 1.00 26.14 181 LEU A N 1
ATOM 1341 C CA . LEU A 1 181 ? -18.739 3.708 36.955 1.00 24.74 181 LEU A CA 1
ATOM 1342 C C . LEU A 1 181 ? -18.369 5.154 36.641 1.00 22.91 181 LEU A C 1
ATOM 1343 O O . LEU A 1 181 ? -17.230 5.572 36.841 1.00 23.94 181 LEU A O 1
ATOM 1348 N N . ASP A 1 182 ? -19.336 5.921 36.153 1.00 23.22 182 ASP A N 1
ATOM 1349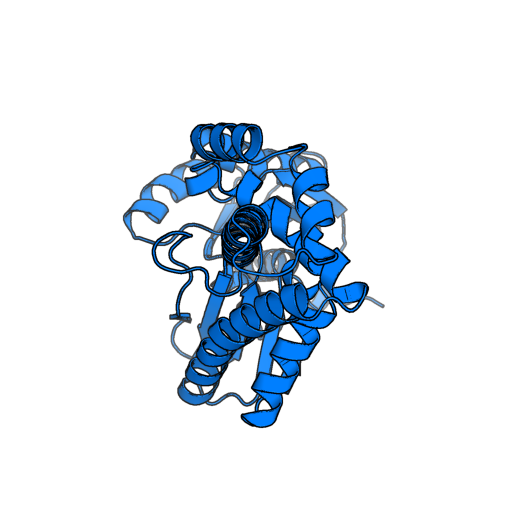 C CA . ASP A 1 182 ? -19.083 7.311 35.813 1.00 24.27 182 ASP A CA 1
ATOM 1350 C C . ASP A 1 182 ? -18.523 8.107 36.995 1.00 23.56 182 ASP A C 1
ATOM 1351 O O . ASP A 1 182 ? -17.547 8.848 36.850 1.00 20.46 182 ASP A O 1
ATOM 1356 N N . GLU A 1 183 ? -19.130 7.953 38.168 1.00 24.60 183 GLU A N 1
ATOM 1357 C CA . GLU A 1 183 ? -18.661 8.673 39.345 1.00 21.61 183 GLU A CA 1
ATOM 1358 C C . GLU A 1 183 ? -17.305 8.163 39.826 1.00 19.44 183 GLU A C 1
ATOM 1359 O O . GLU A 1 183 ? -16.497 8.931 40.348 1.00 22.83 183 GLU A O 1
ATOM 1365 N N . LEU A 1 184 ? -17.059 6.869 39.650 1.00 20.67 184 LEU A N 1
ATOM 1366 C CA . LEU A 1 184 ? -15.784 6.286 40.060 1.00 22.43 184 LEU A CA 1
ATOM 1367 C C . LEU A 1 184 ? -14.661 6.894 39.227 1.00 20.74 184 LEU A C 1
ATOM 1368 O O . LEU A 1 184 ? -13.586 7.204 39.743 1.00 19.89 184 LEU A O 1
ATOM 1373 N N . VAL A 1 185 ? -14.921 7.061 37.935 1.00 19.04 185 VAL A N 1
ATOM 1374 C CA . VAL A 1 185 ? -13.938 7.631 37.023 1.00 24.41 185 VAL A CA 1
ATOM 1375 C C . VAL A 1 185 ? -13.600 9.061 37.426 1.00 23.01 185 VAL A C 1
ATOM 1376 O O . VAL A 1 185 ? -12.431 9.439 37.481 1.00 24.18 185 VAL A O 1
ATOM 1380 N N . MET A 1 186 ? -14.626 9.858 37.709 1.00 22.94 186 MET A N 1
ATOM 1381 C CA . MET A 1 186 ? -14.400 11.236 38.119 1.00 26.51 186 MET A CA 1
ATOM 1382 C C . MET A 1 186 ? -13.605 11.265 39.420 1.00 26.12 186 MET A C 1
ATOM 1383 O O . MET A 1 186 ? -12.663 12.039 39.561 1.00 29.18 186 MET A O 1
ATOM 1388 N N . TRP A 1 187 ? -13.982 10.409 40.365 1.00 24.36 187 TRP A N 1
ATOM 1389 C CA . TRP A 1 187 ? -13.292 10.337 41.647 1.00 25.75 187 TRP A CA 1
ATOM 1390 C C . TRP A 1 187 ? -11.815 10.037 41.416 1.00 25.39 187 TRP A C 1
ATOM 1391 O O . TRP A 1 187 ? -10.938 10.672 42.000 1.00 26.90 187 TRP A O 1
ATOM 1402 N N . SER A 1 188 ? -11.552 9.065 40.552 1.00 24.22 188 SER A N 1
ATOM 1403 C CA . SER A 1 188 ? -10.188 8.657 40.250 1.00 27.85 188 SER A CA 1
ATOM 1404 C C . SER A 1 188 ? -9.354 9.795 39.677 1.00 34.52 188 SER A C 1
ATOM 1405 O O . SER A 1 188 ? -8.230 10.027 40.111 1.00 34.01 188 SER A O 1
ATOM 1408 N N . TYR A 1 189 ? -9.908 10.516 38.711 1.00 37.06 189 TYR A N 1
ATOM 1409 C CA . TYR A 1 189 ? -9.179 11.610 38.086 1.00 41.46 189 TYR A CA 1
ATOM 1410 C C . TYR A 1 189 ? -8.881 12.805 38.992 1.00 41.84 189 TYR A C 1
ATOM 1411 O O . TYR A 1 189 ? -7.951 13.564 38.723 1.00 42.22 189 TYR A O 1
ATOM 1420 N N . THR A 1 190 ? -9.649 12.977 40.064 1.00 35.85 190 THR A N 1
ATOM 1421 C CA . THR A 1 190 ? -9.393 14.087 40.978 1.00 42.49 190 THR A CA 1
ATOM 1422 C C . THR A 1 190 ? -8.784 13.577 42.282 1.00 44.09 190 THR A C 1
ATOM 1423 O O . THR A 1 190 ? -8.373 14.366 43.134 1.00 45.39 190 THR A O 1
ATOM 1427 N N . SER A 1 191 ? -8.727 12.257 42.433 1.00 34.13 191 SER A N 1
ATOM 1428 C CA . SER A 1 191 ? -8.173 11.646 43.639 1.00 35.95 191 SER A CA 1
ATOM 1429 C C . SER A 1 191 ? -6.947 10.794 43.320 1.00 34.51 191 SER A C 1
ATOM 1430 O O . SER A 1 191 ? -6.253 10.333 44.225 1.00 41.03 191 SER A O 1
ATOM 1433 N N . SER A 1 192 ? -6.690 10.594 42.030 1.00 37.01 192 SER A N 1
ATOM 1434 C CA . SER A 1 192 ? -5.565 9.787 41.560 1.00 38.28 192 SER A CA 1
ATOM 1435 C C . SER A 1 192 ? -4.235 9.988 42.275 1.00 40.56 192 SER A C 1
ATOM 1436 O O . SER A 1 192 ? -3.563 9.017 42.624 1.00 35.07 192 SER A O 1
ATOM 1439 N N . CYS A 1 193 ? -3.850 11.240 42.491 1.00 35.24 193 CYS A N 1
ATOM 1440 C CA . CYS A 1 193 ? -2.571 11.522 43.130 1.00 36.67 193 CYS A CA 1
ATOM 1441 C C . CYS A 1 193 ? -2.636 11.883 44.609 1.00 30.62 193 CYS A C 1
ATOM 1442 O O . CYS A 1 193 ? -1.660 12.373 45.177 1.00 35.98 193 CYS A O 1
ATOM 1445 N N . GLN A 1 194 ? -3.784 11.650 45.234 1.00 28.61 194 GLN A N 1
ATOM 1446 C CA . GLN A 1 194 ? -3.930 11.926 46.658 1.00 29.92 194 GLN A CA 1
ATOM 1447 C C . GLN A 1 194 ? -3.790 10.587 47.380 1.00 29.04 194 GLN A C 1
ATOM 1448 O O . GLN A 1 194 ? -4.768 9.855 47.546 1.00 27.31 194 GLN A O 1
ATOM 1454 N N . ILE A 1 195 ? -2.565 10.269 47.792 1.00 22.83 195 ILE A N 1
ATOM 1455 C CA . ILE A 1 195 ? -2.283 9.005 48.468 1.00 21.03 195 ILE A CA 1
ATOM 1456 C C . ILE A 1 195 ? -3.243 8.664 49.602 1.00 20.05 195 ILE A C 1
ATOM 1457 O O . ILE A 1 195 ? -3.659 7.515 49.734 1.00 19.76 195 ILE A O 1
ATOM 1462 N N . ASP A 1 196 ? -3.605 9.651 50.416 1.00 19.79 196 ASP A N 1
ATOM 1463 C CA . ASP A 1 196 ? -4.501 9.392 51.537 1.00 21.22 196 ASP A CA 1
ATOM 1464 C C . ASP A 1 196 ? -5.877 8.875 51.121 1.00 20.74 196 ASP A C 1
ATOM 1465 O O . ASP A 1 196 ? -6.442 8.008 51.787 1.00 19.96 196 ASP A O 1
ATOM 1470 N N . LEU A 1 197 ? -6.413 9.395 50.023 1.00 20.62 197 LEU A N 1
ATOM 1471 C CA . LEU A 1 197 ? -7.729 8.968 49.559 1.00 20.47 197 LEU A CA 1
ATOM 1472 C C . LEU A 1 197 ? -7.708 7.519 49.083 1.00 18.11 197 LEU A C 1
ATOM 1473 O O . LEU A 1 197 ? -8.652 6.766 49.319 1.00 22.10 197 LEU A O 1
ATOM 1478 N N . VAL A 1 198 ? -6.631 7.125 48.415 1.00 17.69 198 VAL A N 1
ATOM 1479 C CA . VAL A 1 198 ? -6.524 5.750 47.950 1.00 16.80 198 VAL A CA 1
ATOM 1480 C C . VAL A 1 198 ? -6.296 4.842 49.155 1.00 17.09 198 VAL A C 1
ATOM 1481 O O . VAL A 1 198 ? -6.926 3.794 49.282 1.00 16.72 198 VAL A O 1
ATOM 1485 N N . ALA A 1 199 ? -5.405 5.254 50.052 1.00 15.61 199 ALA A N 1
ATOM 1486 C CA . ALA A 1 199 ? -5.112 4.456 51.236 1.00 13.68 199 ALA A CA 1
ATOM 1487 C C . ALA A 1 199 ? -6.327 4.265 52.147 1.00 17.09 199 ALA A C 1
ATOM 1488 O O . ALA A 1 199 ? -6.449 3.240 52.815 1.00 16.78 199 ALA A O 1
ATOM 1490 N N . SER A 1 200 ? -7.228 5.243 52.167 1.00 18.56 200 SER A N 1
ATOM 1491 C CA . SER A 1 200 ? -8.416 5.162 53.017 1.00 19.15 200 SER A CA 1
ATOM 1492 C C . SER A 1 200 ? -9.301 3.973 52.654 1.00 20.18 200 SER A C 1
ATOM 1493 O O . SER A 1 200 ? -10.080 3.492 53.474 1.00 21.69 200 SER A O 1
ATOM 1496 N N . ILE A 1 201 ? -9.173 3.500 51.421 1.00 17.70 201 ILE A N 1
ATOM 1497 C CA . ILE A 1 201 ? -9.974 2.374 50.955 1.00 16.82 201 ILE A CA 1
ATOM 1498 C C . ILE A 1 201 ? -9.584 1.057 51.630 1.00 18.68 201 ILE A C 1
ATOM 1499 O O . ILE A 1 201 ? -10.352 0.097 51.620 1.00 16.59 201 ILE A O 1
ATOM 1504 N N . ALA A 1 202 ? -8.401 1.009 52.234 1.00 17.07 202 ALA A N 1
ATOM 1505 C CA . ALA A 1 202 ? -7.972 -0.215 52.903 1.00 16.20 202 ALA A CA 1
ATOM 1506 C C . ALA A 1 202 ? -8.955 -0.604 54.011 1.00 18.23 202 ALA A C 1
ATOM 1507 O O . ALA A 1 202 ? -9.116 -1.783 54.317 1.00 17.86 202 ALA A O 1
ATOM 1509 N N . LYS A 1 203 ? -9.609 0.386 54.612 1.00 19.06 203 LYS A N 1
ATOM 1510 C CA . LYS A 1 203 ? -10.583 0.109 55.667 1.00 21.53 203 LYS A CA 1
ATOM 1511 C C . LYS A 1 203 ? -11.761 -0.694 55.115 1.00 20.10 203 LYS A C 1
ATOM 1512 O O . LYS A 1 203 ? -12.278 -1.592 55.785 1.00 19.16 203 LYS A O 1
ATOM 1518 N N . ALA A 1 204 ? -12.180 -0.366 53.896 1.00 18.84 204 ALA A N 1
ATOM 1519 C CA . ALA A 1 204 ? -13.290 -1.056 53.244 1.00 17.22 204 ALA A CA 1
ATOM 1520 C C . ALA A 1 204 ? -12.913 -2.507 52.966 1.00 18.70 204 ALA A C 1
ATOM 1521 O O . ALA A 1 204 ? -13.742 -3.414 53.089 1.00 17.70 204 ALA A O 1
ATOM 1523 N N . VAL A 1 205 ? -11.660 -2.724 52.578 1.00 14.96 205 VAL A N 1
ATOM 1524 C CA . VAL A 1 205 ? -11.188 -4.072 52.300 1.00 16.63 205 VAL A CA 1
ATOM 1525 C C . VAL A 1 205 ? -11.222 -4.889 53.586 1.00 16.94 205 VAL A C 1
ATOM 1526 O O . VAL A 1 205 ? -11.662 -6.041 53.591 1.00 17.66 205 VAL A O 1
ATOM 1530 N N . ASP A 1 206 ? -10.757 -4.288 54.679 1.00 15.44 206 ASP A N 1
ATOM 1531 C CA . ASP A 1 206 ? -10.743 -4.981 55.963 1.00 15.49 206 ASP A CA 1
ATOM 1532 C C . ASP A 1 206 ? -12.160 -5.338 56.401 1.00 17.24 206 ASP A C 1
ATOM 1533 O O . ASP A 1 206 ? -12.405 -6.445 56.873 1.00 17.49 206 ASP A O 1
ATOM 1538 N N . GLU A 1 207 ? -13.088 -4.399 56.251 1.00 17.49 207 GLU A N 1
ATOM 1539 C CA . GLU A 1 207 ? -14.473 -4.653 56.633 1.00 19.86 207 GLU A CA 1
ATOM 1540 C C . GLU A 1 207 ? -15.065 -5.797 55.819 1.00 23.51 207 GLU A C 1
ATOM 1541 O O . GLU A 1 207 ? -15.724 -6.683 56.368 1.00 21.12 207 GLU A O 1
ATOM 1547 N N . ALA A 1 208 ? -14.828 -5.780 54.511 1.00 20.23 208 ALA A N 1
ATOM 1548 C CA . ALA A 1 208 ? -15.345 -6.827 53.639 1.00 20.52 208 ALA A CA 1
ATOM 1549 C C . ALA A 1 208 ? -14.722 -8.174 53.989 1.00 20.20 208 ALA A C 1
ATOM 1550 O O . ALA A 1 208 ? -15.402 -9.203 53.987 1.00 20.86 208 ALA A O 1
ATOM 1552 N N . ALA A 1 209 ? -13.428 -8.169 54.296 1.00 16.48 209 ALA A N 1
ATOM 1553 C CA . ALA A 1 209 ? -12.730 -9.396 54.655 1.00 16.83 209 ALA A CA 1
ATOM 1554 C C . ALA A 1 209 ? -13.296 -9.993 55.945 1.00 18.72 209 ALA A C 1
ATOM 1555 O O . ALA A 1 209 ? -13.498 -11.204 56.040 1.00 20.07 209 ALA A O 1
ATOM 1557 N N . ASN A 1 210 ? -13.542 -9.145 56.939 1.00 18.77 210 ASN A N 1
ATOM 1558 C CA . ASN A 1 210 ? -14.081 -9.620 58.213 1.00 19.32 210 ASN A CA 1
ATOM 1559 C C . ASN A 1 210 ? -15.448 -10.259 58.045 1.00 22.24 210 ASN A C 1
ATOM 1560 O O . ASN A 1 210 ? -15.877 -11.062 58.878 1.00 23.50 210 ASN A O 1
ATOM 1565 N N . GLU A 1 211 ? -16.132 -9.900 56.967 1.00 20.27 211 GLU A N 1
ATOM 1566 C CA . GLU A 1 211 ? -17.451 -10.445 56.691 1.00 24.08 211 GLU A CA 1
ATOM 1567 C C . GLU A 1 211 ? -17.402 -11.681 55.795 1.00 25.15 211 GLU A C 1
ATOM 1568 O O . GLU A 1 211 ? -18.431 -12.153 55.314 1.00 27.01 211 GLU A O 1
ATOM 1574 N N . GLY A 1 212 ? -16.198 -12.200 55.577 1.00 22.96 212 GLY A N 1
ATOM 1575 C CA . GLY A 1 212 ? -16.042 -13.403 54.776 1.00 21.33 212 GLY A CA 1
ATOM 1576 C C . GLY A 1 212 ? -15.940 -13.281 53.268 1.00 25.45 212 GLY A C 1
ATOM 1577 O O . GLY A 1 212 ? -16.138 -14.268 52.556 1.00 24.02 212 GLY A O 1
ATOM 1578 N N . ASP A 1 213 ? -15.635 -12.091 52.767 1.00 21.82 213 ASP A N 1
ATOM 1579 C CA . ASP A 1 213 ? -15.508 -11.909 51.326 1.00 23.10 213 ASP A CA 1
ATOM 1580 C C . ASP A 1 213 ? -14.117 -12.355 50.886 1.00 25.81 213 ASP A C 1
ATOM 1581 O O . ASP A 1 213 ? -13.128 -11.678 51.156 1.00 21.71 213 ASP A O 1
ATOM 1586 N N . THR A 1 214 ? -14.045 -13.493 50.203 1.00 22.69 214 THR A N 1
ATOM 1587 C CA . THR A 1 214 ? -12.767 -14.022 49.744 1.00 24.21 214 THR A CA 1
ATOM 1588 C C . THR A 1 214 ? -12.010 -13.077 48.814 1.00 21.27 214 THR A C 1
ATOM 1589 O O . THR A 1 214 ? -10.782 -13.120 48.754 1.00 23.32 214 THR A O 1
ATOM 1593 N N . VAL A 1 215 ? -12.730 -12.234 48.080 1.00 22.96 215 VAL A N 1
ATOM 1594 C CA . VAL A 1 215 ? -12.061 -11.304 47.178 1.00 21.06 215 VAL A CA 1
ATOM 1595 C C . VAL A 1 215 ? -11.260 -10.294 47.993 1.00 23.44 215 VAL A C 1
ATOM 1596 O O . VAL A 1 215 ? -10.113 -9.993 47.665 1.00 20.28 215 VAL A O 1
ATOM 1600 N N . ALA A 1 216 ? -11.864 -9.782 49.062 1.00 20.00 216 ALA A N 1
ATOM 1601 C CA . ALA A 1 216 ? -11.185 -8.821 49.926 1.00 17.09 216 ALA A CA 1
ATOM 1602 C C . ALA A 1 216 ? -10.045 -9.530 50.645 1.00 18.60 216 ALA A C 1
ATOM 1603 O O . ALA A 1 216 ? -8.955 -8.979 50.805 1.00 15.48 216 ALA A O 1
ATOM 1605 N N . MET A 1 217 ? -10.298 -10.763 51.073 1.00 17.42 217 MET A N 1
ATOM 1606 C CA . MET A 1 217 ? -9.277 -11.534 51.766 1.00 18.74 217 MET A CA 1
ATOM 1607 C C . MET A 1 217 ? -8.075 -11.761 50.858 1.00 17.87 217 MET A C 1
ATOM 1608 O O . MET A 1 217 ? -6.932 -11.672 51.307 1.00 17.54 217 MET A O 1
ATOM 1613 N N . ASP A 1 218 ? -8.335 -12.048 49.582 1.00 17.15 218 ASP A N 1
ATOM 1614 C CA . ASP A 1 218 ? -7.263 -12.278 48.617 1.00 18.68 218 ASP A CA 1
ATOM 1615 C C . ASP A 1 218 ? -6.352 -11.063 48.501 1.00 15.55 218 ASP A C 1
ATOM 1616 O O . ASP A 1 218 ? -5.142 -11.208 48.367 1.00 16.58 218 ASP A O 1
ATOM 1621 N N . ILE A 1 219 ? -6.933 -9.867 48.543 1.00 15.07 219 ILE A N 1
ATOM 1622 C CA . ILE A 1 219 ? -6.131 -8.648 48.445 1.00 14.25 219 ILE A CA 1
ATOM 1623 C C . ILE A 1 219 ? -5.210 -8.521 49.648 1.00 14.62 219 ILE A C 1
ATOM 1624 O O . ILE A 1 219 ? -4.021 -8.221 49.505 1.00 15.75 219 ILE A O 1
ATOM 1629 N N . LEU A 1 220 ? -5.761 -8.749 50.838 1.00 15.52 220 LEU A N 1
ATOM 1630 C CA . LEU A 1 220 ? -4.974 -8.657 52.058 1.00 13.35 220 LEU A CA 1
ATOM 1631 C C . LEU A 1 220 ? -3.891 -9.727 52.076 1.00 16.55 220 LEU A C 1
ATOM 1632 O O . LEU A 1 220 ? -2.766 -9.473 52.492 1.00 15.31 220 LEU A O 1
ATOM 1637 N N . LYS A 1 221 ? -4.230 -10.926 51.613 1.00 16.19 221 LYS A N 1
ATOM 1638 C CA . LYS A 1 221 ? -3.262 -12.011 51.588 1.00 17.40 221 LYS A CA 1
ATOM 1639 C C . LYS A 1 221 ? -2.104 -11.698 50.648 1.00 17.33 221 LYS A C 1
ATOM 1640 O O . LYS A 1 221 ? -0.941 -11.853 51.015 1.00 15.62 221 LYS A O 1
ATOM 1646 N N . GLN A 1 222 ? -2.415 -11.256 49.432 1.00 14.02 222 GLN A N 1
ATOM 1647 C CA . GLN A 1 222 ? -1.355 -10.947 48.485 1.00 14.48 222 GLN A CA 1
ATOM 1648 C C . GLN A 1 222 ? -0.434 -9.856 49.008 1.00 15.55 222 GLN A C 1
ATOM 1649 O O . GLN A 1 222 ? 0.785 -9.963 48.907 1.00 15.41 222 GLN A O 1
ATOM 1655 N N . GLY A 1 223 ? -1.022 -8.806 49.570 1.00 13.16 223 GLY A N 1
ATOM 1656 C CA . GLY A 1 223 ? -0.219 -7.715 50.091 1.00 16.03 223 GLY A CA 1
ATOM 1657 C C . GLY A 1 223 ? 0.649 -8.114 51.270 1.00 13.37 223 GLY A C 1
ATOM 1658 O O . GLY A 1 223 ? 1.825 -7.761 51.333 1.00 16.07 223 GLY A O 1
ATOM 1659 N N . ALA A 1 224 ? 0.067 -8.848 52.212 1.00 15.41 224 ALA A N 1
ATOM 1660 C CA . ALA A 1 224 ? 0.800 -9.288 53.387 1.00 14.86 224 ALA A CA 1
ATOM 1661 C C . ALA A 1 224 ? 1.962 -10.200 52.993 1.00 13.88 224 ALA A C 1
ATOM 1662 O O . ALA A 1 224 ? 3.069 -10.052 53.502 1.00 15.38 224 ALA A O 1
ATOM 1664 N N . GLU A 1 225 ? 1.721 -11.131 52.074 1.00 14.81 225 GLU A N 1
ATOM 1665 C CA . GLU A 1 225 ? 2.780 -12.047 51.669 1.00 15.85 225 GLU A CA 1
ATOM 1666 C C . GLU A 1 225 ? 3.885 -11.372 50.861 1.00 17.09 225 GLU A C 1
ATOM 1667 O O . GLU A 1 225 ? 5.049 -11.758 50.964 1.00 18.11 225 GLU A O 1
ATOM 1673 N N . LEU A 1 226 ? 3.533 -10.373 50.055 1.00 14.70 226 LEU A N 1
ATOM 1674 C CA . LEU A 1 226 ? 4.547 -9.658 49.286 1.00 15.52 226 LEU A CA 1
ATOM 1675 C C . LEU A 1 226 ? 5.497 -8.959 50.250 1.00 17.87 226 LEU A C 1
ATOM 1676 O O . LEU A 1 226 ? 6.710 -8.970 50.061 1.00 17.47 226 LEU A O 1
ATOM 1681 N N . LEU A 1 227 ? 4.936 -8.347 51.287 1.00 16.77 227 LEU A N 1
ATOM 1682 C CA . LEU A 1 227 ? 5.750 -7.648 52.268 1.00 15.74 227 LEU A CA 1
ATOM 1683 C C . LEU A 1 227 ? 6.449 -8.643 53.198 1.00 17.13 227 LEU A C 1
ATOM 1684 O O . LEU A 1 227 ? 7.620 -8.470 53.536 1.00 17.10 227 LEU A O 1
ATOM 1689 N N . ALA A 1 228 ? 5.736 -9.693 53.592 1.00 15.84 228 ALA A N 1
ATOM 1690 C CA . ALA A 1 228 ? 6.307 -10.701 54.482 1.00 15.27 228 ALA A CA 1
ATOM 1691 C C . ALA A 1 228 ? 7.501 -11.391 53.836 1.00 14.40 228 ALA A C 1
ATOM 1692 O O . ALA A 1 228 ? 8.461 -11.748 54.519 1.00 16.71 228 ALA A O 1
ATOM 1694 N N . SER A 1 229 ? 7.450 -11.577 52.520 1.00 15.50 229 SER A N 1
ATOM 1695 C CA . SER A 1 229 ? 8.557 -12.226 51.826 1.00 18.79 229 SER A CA 1
ATOM 1696 C C . SER A 1 229 ? 9.823 -11.387 51.972 1.00 18.55 229 SER A C 1
ATOM 1697 O O . SER A 1 229 ? 10.924 -11.924 52.086 1.00 20.50 229 SER A O 1
ATOM 1700 N N . GLN A 1 230 ? 9.661 -10.065 51.979 1.00 16.82 230 GLN A N 1
ATOM 1701 C CA . GLN A 1 230 ? 10.800 -9.168 52.126 1.00 16.67 230 GLN A CA 1
ATOM 1702 C C . GLN A 1 230 ? 11.349 -9.248 53.547 1.00 18.48 230 GLN A C 1
ATOM 1703 O O . GLN A 1 230 ? 12.557 -9.163 53.759 1.00 17.69 230 GLN A O 1
ATOM 1709 N N . ALA A 1 231 ? 10.452 -9.414 54.516 1.00 16.53 231 ALA A N 1
ATOM 1710 C CA . ALA A 1 231 ? 10.851 -9.524 55.913 1.00 15.04 231 ALA A CA 1
ATOM 1711 C C . ALA A 1 231 ? 11.628 -10.824 56.128 1.00 16.22 231 ALA A C 1
ATOM 1712 O O . ALA A 1 231 ? 12.622 -10.845 56.851 1.00 17.35 231 ALA A O 1
ATOM 1714 N N . VAL A 1 232 ? 11.176 -11.904 55.493 1.00 18.77 232 VAL A N 1
ATOM 1715 C CA . VAL A 1 232 ? 11.851 -13.198 55.618 1.00 19.06 232 VAL A CA 1
ATOM 1716 C C . VAL A 1 232 ? 13.254 -13.092 55.031 1.00 20.08 232 VAL A C 1
ATOM 1717 O O . VAL A 1 232 ? 14.220 -13.610 55.594 1.00 20.08 232 VAL A O 1
ATOM 1721 N N . TYR A 1 233 ? 13.359 -12.424 53.889 1.00 18.07 233 TYR A N 1
ATOM 1722 C CA . TYR A 1 233 ? 14.645 -12.234 53.236 1.00 21.29 233 TYR A CA 1
ATOM 1723 C C . TYR A 1 233 ? 15.622 -11.522 54.163 1.00 19.99 233 TYR A C 1
ATOM 1724 O O . TYR A 1 233 ? 16.756 -11.965 54.341 1.00 20.27 233 TYR A O 1
ATOM 1733 N N . LEU A 1 234 ? 15.181 -10.418 54.760 1.00 17.10 234 LEU A N 1
ATOM 1734 C CA . LEU A 1 234 ? 16.058 -9.652 55.632 1.00 18.58 234 LEU A CA 1
ATOM 1735 C C . LEU A 1 234 ? 16.364 -10.374 56.943 1.00 18.26 234 LEU A C 1
ATOM 1736 O O . LEU A 1 234 ? 17.485 -10.302 57.443 1.00 19.65 234 LEU A O 1
ATOM 1741 N N . ALA A 1 235 ? 15.381 -11.076 57.495 1.00 17.07 235 ALA A N 1
ATOM 1742 C CA . ALA A 1 235 ? 15.595 -11.807 58.740 1.00 17.63 235 ALA A CA 1
ATOM 1743 C C . ALA A 1 235 ? 16.677 -12.870 58.538 1.00 20.35 235 ALA A C 1
ATOM 1744 O O . ALA A 1 235 ? 17.552 -13.045 59.383 1.00 19.84 235 ALA A O 1
ATOM 1746 N N . ARG A 1 236 ? 16.611 -13.577 57.414 1.00 20.30 236 ARG A N 1
ATOM 1747 C CA . ARG A 1 236 ? 17.597 -14.609 57.114 1.00 20.25 236 ARG A CA 1
ATOM 1748 C C . ARG A 1 236 ? 18.977 -14.005 56.871 1.00 22.10 236 ARG A C 1
ATOM 1749 O O . ARG A 1 236 ? 19.992 -14.564 57.291 1.00 25.79 236 ARG A O 1
ATOM 1757 N N . LYS A 1 237 ? 19.013 -12.857 56.202 1.00 24.05 237 LYS A N 1
ATOM 1758 C CA . LYS A 1 237 ? 20.274 -12.182 55.919 1.00 22.71 237 LYS A CA 1
ATOM 1759 C C . LYS A 1 237 ? 20.964 -11.738 57.208 1.00 26.28 237 LYS A C 1
ATOM 1760 O O . LYS A 1 237 ? 22.169 -11.931 57.377 1.00 25.20 237 LYS A O 1
ATOM 1766 N N . ILE A 1 238 ? 20.191 -11.154 58.117 1.00 25.04 238 ILE A N 1
ATOM 1767 C CA . ILE A 1 238 ? 20.717 -10.668 59.389 1.00 26.57 238 ILE A CA 1
ATOM 1768 C C . ILE A 1 238 ? 20.984 -11.813 60.369 1.00 26.12 238 ILE A C 1
ATOM 1769 O O . ILE A 1 238 ? 21.858 -11.715 61.232 1.00 28.53 238 ILE A O 1
ATOM 1774 N N . GLY A 1 239 ? 20.238 -12.902 60.225 1.00 23.83 239 GLY A N 1
ATOM 1775 C CA . GLY A 1 239 ? 20.428 -14.045 61.100 1.00 25.72 239 GLY A CA 1
ATOM 1776 C C . GLY A 1 239 ? 19.508 -14.082 62.304 1.00 30.43 239 GLY A C 1
ATOM 1777 O O . GLY A 1 239 ? 19.841 -14.695 63.318 1.00 30.88 239 GLY A O 1
ATOM 1778 N N . THR A 1 240 ? 18.353 -13.430 62.207 1.00 22.71 240 THR A N 1
ATOM 1779 C CA . THR A 1 240 ? 17.400 -13.422 63.310 1.00 23.12 240 THR A CA 1
ATOM 1780 C C . THR A 1 240 ? 16.219 -14.335 62.987 1.00 21.05 240 THR A C 1
ATOM 1781 O O . THR A 1 240 ? 15.834 -14.475 61.825 1.00 22.50 240 THR A O 1
ATOM 1785 N N . ASN A 1 241 ? 15.647 -14.956 64.014 1.00 23.43 241 ASN A N 1
ATOM 1786 C CA . ASN A 1 241 ? 14.520 -15.858 63.814 1.00 24.11 241 ASN A CA 1
ATOM 1787 C C . ASN A 1 241 ? 13.179 -15.197 64.115 1.00 22.15 241 ASN A C 1
ATOM 1788 O O . ASN A 1 241 ? 12.149 -15.868 64.146 1.00 23.81 241 ASN A O 1
ATOM 1793 N N . LYS A 1 242 ? 13.188 -13.887 64.347 1.00 21.14 242 LYS A N 1
ATOM 1794 C CA . LYS A 1 242 ? 11.941 -13.180 64.620 1.00 19.43 242 LYS A CA 1
ATOM 1795 C C . LYS A 1 242 ? 11.886 -11.827 63.921 1.00 18.54 242 LYS A C 1
ATOM 1796 O O . LYS A 1 242 ? 12.918 -11.230 63.609 1.00 20.06 242 LYS A O 1
ATOM 1802 N N . VAL A 1 243 ? 10.666 -11.365 63.670 1.00 19.07 243 VAL A N 1
ATOM 1803 C CA . VAL A 1 243 ? 10.420 -10.082 63.017 1.00 17.32 243 VAL A CA 1
ATOM 1804 C C . VAL A 1 243 ? 9.343 -9.331 63.793 1.00 16.17 243 VAL A C 1
ATOM 1805 O O . VAL A 1 243 ? 8.317 -9.907 64.150 1.00 18.77 243 VAL A O 1
ATOM 1809 N N . TYR A 1 244 ? 9.574 -8.050 64.059 1.00 15.82 244 TYR A N 1
ATOM 1810 C CA . TYR A 1 244 ? 8.587 -7.252 64.775 1.00 15.92 244 TYR A CA 1
ATOM 1811 C C . TYR A 1 244 ? 7.640 -6.614 63.765 1.00 16.12 244 TYR A C 1
ATOM 1812 O O . TYR A 1 244 ? 8.056 -6.217 62.674 1.00 16.52 244 TYR A O 1
ATOM 1821 N N . LEU A 1 245 ? 6.366 -6.520 64.133 1.00 13.84 245 LEU A N 1
ATOM 1822 C CA . LEU A 1 245 ? 5.346 -5.967 63.247 1.00 14.72 245 LEU A CA 1
ATOM 1823 C C . LEU A 1 245 ? 4.719 -4.702 63.825 1.00 14.86 245 LEU A C 1
ATOM 1824 O O . LEU A 1 245 ? 4.163 -4.721 64.923 1.00 15.64 245 LEU A O 1
ATOM 1829 N N . LYS A 1 246 ? 4.808 -3.606 63.074 1.00 14.80 246 LYS A N 1
ATOM 1830 C CA . LYS A 1 246 ? 4.257 -2.319 63.506 1.00 13.42 246 LYS A CA 1
ATOM 1831 C C . LYS A 1 246 ? 3.466 -1.659 62.380 1.00 11.69 246 LYS A C 1
ATOM 1832 O O . LYS A 1 246 ? 3.729 -1.898 61.204 1.00 15.33 246 LYS A O 1
ATOM 1838 N N . GLY A 1 247 ? 2.493 -0.829 62.739 1.00 15.01 247 GLY A N 1
ATOM 1839 C CA . GLY A 1 247 ? 1.719 -0.143 61.718 1.00 14.31 247 GLY A CA 1
ATOM 1840 C C . GLY A 1 247 ? 0.232 -0.434 61.709 1.00 14.19 247 GLY A C 1
ATOM 1841 O O . GLY A 1 247 ? -0.218 -1.491 62.161 1.00 15.63 247 GLY A O 1
ATOM 1842 N N . GLY A 1 248 ? -0.522 0.517 61.164 1.00 14.88 248 GLY A N 1
ATOM 1843 C CA . GLY A 1 248 ? -1.967 0.405 61.099 1.00 17.58 248 GLY A CA 1
ATOM 1844 C C . GLY A 1 248 ? -2.513 -0.788 60.344 1.00 15.81 248 GLY A C 1
ATOM 1845 O O . GLY A 1 248 ? -3.627 -1.230 60.621 1.00 17.91 248 GLY A O 1
ATOM 1846 N N . MET A 1 249 ? -1.759 -1.314 59.382 1.00 13.28 249 MET A N 1
ATOM 1847 C CA . MET A 1 249 ? -2.256 -2.464 58.635 1.00 13.66 249 MET A CA 1
ATOM 1848 C C . MET A 1 249 ? -2.372 -3.694 59.526 1.00 17.49 249 MET A C 1
ATOM 1849 O O . MET A 1 249 ? -3.179 -4.583 59.254 1.00 16.10 249 MET A O 1
ATOM 1854 N N . PHE A 1 250 ? -1.580 -3.753 60.592 1.00 15.55 250 PHE A N 1
ATOM 1855 C CA . PHE A 1 250 ? -1.650 -4.913 61.466 1.00 18.32 250 PHE A CA 1
ATOM 1856 C C . PHE A 1 250 ? -2.857 -4.868 62.387 1.00 20.84 250 PHE A C 1
ATOM 1857 O O . PHE A 1 250 ? -3.087 -5.794 63.166 1.00 20.59 250 PHE A O 1
ATOM 1865 N N . ARG A 1 251 ? -3.635 -3.794 62.282 1.00 20.33 251 ARG A N 1
ATOM 1866 C CA . ARG A 1 251 ? -4.857 -3.671 63.065 1.00 19.08 251 ARG A CA 1
ATOM 1867 C C . ARG A 1 251 ? -5.926 -4.447 62.293 1.00 22.47 251 ARG A C 1
ATOM 1868 O O . ARG A 1 251 ? -7.038 -4.648 62.778 1.00 20.85 251 ARG A O 1
ATOM 1876 N N . SER A 1 252 ? -5.585 -4.858 61.072 1.00 17.29 252 SER A N 1
ATOM 1877 C CA . SER A 1 252 ? -6.488 -5.675 60.261 1.00 17.49 252 SER A CA 1
ATOM 1878 C C . SER A 1 252 ? -6.168 -7.089 60.734 1.00 20.50 252 SER A C 1
ATOM 1879 O O . SER A 1 252 ? -5.076 -7.600 60.494 1.00 17.78 252 SER A O 1
ATOM 1882 N N . ASN A 1 253 ? -7.104 -7.717 61.430 1.00 23.06 253 ASN A N 1
ATOM 1883 C CA . ASN A 1 253 ? -6.856 -9.053 61.946 1.00 21.55 253 ASN A CA 1
ATOM 1884 C C . ASN A 1 253 ? -6.517 -10.075 60.871 1.00 17.81 253 ASN A C 1
ATOM 1885 O O . ASN A 1 253 ? -5.635 -10.914 61.060 1.00 19.39 253 ASN A O 1
ATOM 1890 N N . ILE A 1 254 ? -7.206 -9.999 59.740 1.00 19.62 254 ILE A N 1
ATOM 1891 C CA . ILE A 1 254 ? -6.957 -10.935 58.651 1.00 17.93 254 ILE A CA 1
ATOM 1892 C C . ILE A 1 254 ? -5.594 -10.672 58.012 1.00 17.55 254 ILE A C 1
ATOM 1893 O O . ILE A 1 254 ? -4.855 -11.607 57.709 1.00 17.48 254 ILE A O 1
ATOM 1898 N N . TYR A 1 255 ? -5.250 -9.403 57.817 1.00 17.91 255 TYR A N 1
ATOM 1899 C CA . TYR A 1 255 ? -3.950 -9.073 57.237 1.00 18.91 255 TYR A CA 1
ATOM 1900 C C . TYR A 1 255 ? -2.850 -9.615 58.150 1.00 17.33 255 TYR A C 1
ATOM 1901 O O . TYR A 1 255 ? -1.892 -10.246 57.695 1.00 16.73 255 TYR A O 1
ATOM 1910 N N . HIS A 1 256 ? -2.995 -9.362 59.447 1.00 16.74 256 HIS A N 1
ATOM 1911 C CA . HIS A 1 256 ? -2.024 -9.819 60.429 1.00 18.24 256 HIS A CA 1
ATOM 1912 C C . HIS A 1 256 ? -1.895 -11.343 60.383 1.00 16.73 256 HIS A C 1
ATOM 1913 O O . HIS A 1 256 ? -0.789 -11.879 60.410 1.00 17.83 256 HIS A O 1
ATOM 1920 N N . LYS A 1 257 ? -3.030 -12.031 60.307 1.00 18.83 257 LYS A N 1
ATOM 1921 C CA . LYS A 1 257 ? -3.035 -13.491 60.268 1.00 18.48 257 LYS A CA 1
ATOM 1922 C C . LYS A 1 257 ? -2.290 -14.021 59.044 1.00 18.35 257 LYS A C 1
ATOM 1923 O O . LYS A 1 257 ? -1.484 -14.943 59.151 1.00 20.32 257 LYS A O 1
ATOM 1929 N N . PHE A 1 258 ? -2.561 -13.448 57.876 1.00 16.26 258 PHE A N 1
ATOM 1930 C CA . PHE A 1 258 ? -1.877 -13.891 56.667 1.00 16.61 258 PHE A CA 1
ATOM 1931 C C . PHE A 1 258 ? -0.379 -13.618 56.775 1.00 17.56 258 PHE A C 1
ATOM 1932 O O . PHE A 1 258 ? 0.443 -14.415 56.320 1.00 18.79 258 PHE A O 1
ATOM 1940 N N . PHE A 1 259 ? -0.028 -12.487 57.382 1.00 18.70 259 PHE A N 1
ATOM 1941 C CA . PHE A 1 259 ? 1.374 -12.117 57.537 1.00 17.31 259 PHE A CA 1
ATOM 1942 C C . PHE A 1 259 ? 2.093 -13.104 58.452 1.00 18.56 259 PHE A C 1
ATOM 1943 O O . PHE A 1 259 ? 3.181 -13.586 58.125 1.00 19.19 259 PHE A O 1
ATOM 1951 N N . THR A 1 260 ? 1.490 -13.403 59.599 1.00 17.28 260 THR A N 1
ATOM 1952 C CA . THR A 1 260 ? 2.106 -14.325 60.5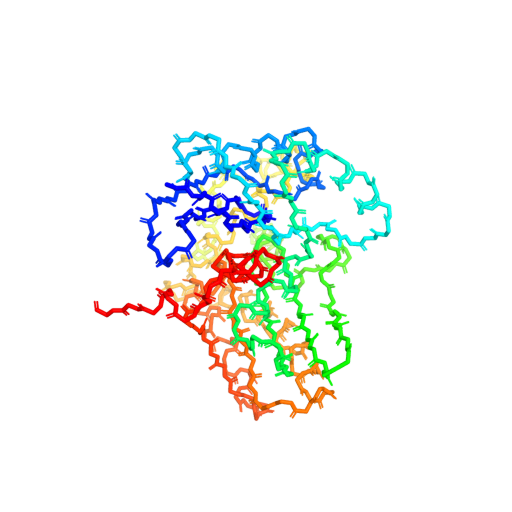50 1.00 16.51 260 THR A CA 1
ATOM 1953 C C . THR A 1 260 ? 2.172 -15.751 60.018 1.00 19.96 260 THR A C 1
ATOM 1954 O O . THR A 1 260 ? 3.156 -16.456 60.254 1.00 21.97 260 THR A O 1
ATOM 1958 N N . LEU A 1 261 ? 1.137 -16.175 59.298 1.00 21.04 261 LEU A N 1
ATOM 1959 C CA . LEU A 1 261 ? 1.123 -17.522 58.734 1.00 22.50 261 LEU A CA 1
ATOM 1960 C C . LEU A 1 261 ? 2.273 -17.694 57.749 1.00 21.80 261 LEU A C 1
ATOM 1961 O O . LEU A 1 261 ? 2.926 -18.739 57.719 1.00 22.88 261 LEU A O 1
ATOM 1966 N N . TYR A 1 262 ? 2.522 -16.666 56.943 1.00 19.50 262 TYR A N 1
ATOM 1967 C CA . TYR A 1 262 ? 3.600 -16.725 55.967 1.00 19.20 262 TYR A CA 1
ATOM 1968 C C . TYR A 1 262 ? 4.951 -16.791 56.677 1.00 20.63 262 TYR A C 1
ATOM 1969 O O . TYR A 1 262 ? 5.798 -17.622 56.343 1.00 21.11 262 TYR A O 1
ATOM 1978 N N . LEU A 1 263 ? 5.155 -15.919 57.660 1.00 18.10 263 LEU A N 1
ATOM 1979 C CA . LEU A 1 263 ? 6.406 -15.914 58.405 1.00 16.46 263 LEU A CA 1
ATOM 1980 C C . LEU A 1 263 ? 6.656 -17.267 59.060 1.00 20.00 263 LEU A C 1
ATOM 1981 O O . LEU A 1 263 ? 7.752 -17.815 58.975 1.00 21.98 263 LEU A O 1
ATOM 1986 N N . GLU A 1 264 ? 5.628 -17.794 59.714 1.00 21.15 264 GLU A N 1
ATOM 1987 C CA . GLU A 1 264 ? 5.730 -19.071 60.408 1.00 23.24 264 GLU A CA 1
ATOM 1988 C C . GLU A 1 264 ? 6.061 -20.236 59.489 1.00 25.02 264 GLU A C 1
ATOM 1989 O O . GLU A 1 264 ? 6.845 -21.115 59.856 1.00 25.59 264 GLU A O 1
ATOM 1995 N N . LYS A 1 265 ? 5.483 -20.245 58.293 1.00 22.32 265 LYS A N 1
ATOM 1996 C CA . LYS A 1 265 ? 5.757 -21.330 57.363 1.00 26.08 265 LYS A CA 1
ATOM 1997 C C . LYS A 1 265 ? 7.207 -21.233 56.892 1.00 30.41 265 LYS A C 1
ATOM 1998 O O . LYS A 1 265 ? 7.791 -22.218 56.438 1.00 27.28 265 LYS A O 1
ATOM 2004 N N . GLU A 1 266 ? 7.790 -20.043 57.022 1.00 26.37 266 GLU A N 1
ATOM 2005 C CA . GLU A 1 266 ? 9.174 -19.824 56.620 1.00 26.94 266 GLU A CA 1
ATOM 2006 C C . GLU A 1 266 ? 10.126 -19.877 57.815 1.00 23.66 266 GLU A C 1
ATOM 2007 O O . GLU A 1 266 ? 11.283 -19.468 57.719 1.00 27.15 266 GLU A O 1
ATOM 2013 N N . GLY A 1 267 ? 9.625 -20.383 58.941 1.00 26.09 267 GLY A N 1
ATOM 2014 C CA . GLY A 1 267 ? 10.438 -20.520 60.140 1.00 25.33 267 GLY A CA 1
ATOM 2015 C C . GLY A 1 267 ? 10.740 -19.258 60.927 1.00 28.65 267 GLY A C 1
ATOM 2016 O O . GLY A 1 267 ? 11.691 -19.228 61.712 1.00 25.46 267 GLY A O 1
ATOM 2017 N N . ILE A 1 268 ? 9.933 -18.220 60.733 1.00 23.36 268 ILE A N 1
ATOM 2018 C CA . ILE A 1 268 ? 10.135 -16.953 61.432 1.00 23.16 268 ILE A CA 1
ATOM 2019 C C . ILE A 1 268 ? 9.005 -16.665 62.422 1.00 18.92 268 ILE A C 1
ATOM 2020 O O . ILE A 1 268 ? 7.832 -16.889 62.129 1.00 22.72 268 ILE A O 1
ATOM 2025 N N . ILE A 1 269 ? 9.377 -16.177 63.600 1.00 20.28 269 ILE A N 1
ATOM 2026 C CA . ILE A 1 269 ? 8.417 -15.842 64.647 1.00 19.42 269 ILE A CA 1
ATOM 2027 C C . ILE A 1 269 ? 8.027 -14.370 64.512 1.00 18.70 269 ILE A C 1
ATOM 2028 O O . ILE A 1 269 ? 8.884 -13.523 64.278 1.00 20.81 269 ILE A O 1
ATOM 2033 N N . SER A 1 270 ? 6.738 -14.073 64.648 1.00 20.61 270 SER A N 1
ATOM 2034 C CA . SER A 1 270 ? 6.267 -12.694 64.557 1.00 23.57 270 SER A CA 1
ATOM 2035 C C . SER A 1 270 ? 5.982 -12.182 65.961 1.00 21.27 270 SER A C 1
ATOM 2036 O O . SER A 1 270 ? 5.634 -12.957 66.854 1.00 21.39 270 SER A O 1
ATOM 2039 N N . ASP A 1 271 ? 6.126 -10.875 66.153 1.00 17.36 271 ASP A N 1
ATOM 2040 C CA . ASP A 1 271 ? 5.890 -10.268 67.457 1.00 15.43 271 ASP A CA 1
ATOM 2041 C C . ASP A 1 271 ? 5.424 -8.828 67.252 1.00 16.44 271 ASP A C 1
ATOM 2042 O O . ASP A 1 271 ? 6.121 -8.034 66.622 1.00 17.37 271 ASP A O 1
ATOM 2047 N N . LEU A 1 272 ? 4.241 -8.500 67.767 1.00 18.13 272 LEU A N 1
ATOM 2048 C CA . LEU A 1 272 ? 3.719 -7.140 67.645 1.00 17.51 272 LEU A CA 1
ATOM 2049 C C . LEU A 1 272 ? 4.550 -6.220 68.531 1.00 16.49 272 LEU A C 1
ATOM 2050 O O . LEU A 1 272 ? 4.648 -5.018 68.279 1.00 18.37 272 LEU A O 1
ATOM 2055 N N . GLY A 1 273 ? 5.140 -6.795 69.575 1.00 19.18 273 GLY A N 1
ATOM 2056 C CA . GLY A 1 273 ? 5.986 -6.027 70.473 1.00 17.10 273 GLY A CA 1
ATOM 2057 C C . GLY A 1 273 ? 5.274 -5.162 71.496 1.00 17.77 273 GLY A C 1
ATOM 2058 O O . GLY A 1 273 ? 4.070 -4.907 71.393 1.00 21.86 273 GLY A O 1
ATOM 2059 N N . LYS A 1 274 ? 6.040 -4.690 72.474 1.00 15.63 274 LYS A N 1
ATOM 2060 C CA . LYS A 1 274 ? 5.518 -3.857 73.556 1.00 16.66 274 LYS A CA 1
ATOM 2061 C C . LYS A 1 274 ? 5.889 -2.388 73.427 1.00 16.18 274 LYS A C 1
ATOM 2062 O O . LYS A 1 274 ? 5.354 -1.556 74.154 1.00 15.44 274 LYS A O 1
ATOM 2068 N N . ARG A 1 275 ? 6.804 -2.066 72.523 1.00 14.64 275 ARG A N 1
ATOM 2069 C CA . ARG A 1 275 ? 7.257 -0.686 72.392 1.00 13.09 275 ARG A CA 1
ATOM 2070 C C . ARG A 1 275 ? 6.973 -0.022 71.052 1.00 14.27 275 ARG A C 1
ATOM 2071 O O . ARG A 1 275 ? 7.397 -0.492 69.999 1.00 16.18 275 ARG A O 1
ATOM 2079 N N . SER A 1 276 ? 6.256 1.091 71.115 1.00 16.01 276 SER A N 1
ATOM 2080 C CA . SER A 1 276 ? 5.884 1.842 69.927 1.00 15.31 276 SER A CA 1
ATOM 2081 C C . SER A 1 276 ? 7.070 2.598 69.345 1.00 14.74 276 SER A C 1
ATOM 2082 O O . SER A 1 276 ? 8.078 2.817 70.015 1.00 14.00 276 SER A O 1
ATOM 2085 N N . PRO A 1 277 ? 6.961 3.010 68.078 1.00 16.20 277 PRO A N 1
ATOM 2086 C CA . PRO A 1 277 ? 8.075 3.751 67.484 1.00 15.43 277 PRO A CA 1
ATOM 2087 C C . PRO A 1 277 ? 8.314 5.058 68.244 1.00 13.93 277 PRO A C 1
ATOM 2088 O O . PRO A 1 277 ? 9.459 5.449 68.475 1.00 15.09 277 PRO A O 1
ATOM 2092 N N . GLU A 1 278 ? 7.231 5.728 68.641 1.00 15.14 278 GLU A N 1
ATOM 2093 C CA . GLU A 1 278 ? 7.367 6.995 69.352 1.00 14.48 278 GLU A CA 1
ATOM 2094 C C . GLU A 1 278 ? 8.088 6.849 70.688 1.00 16.65 278 GLU A C 1
ATOM 2095 O O . GLU A 1 278 ? 8.847 7.738 71.075 1.00 14.41 278 GLU A O 1
ATOM 2101 N N . ILE A 1 279 ? 7.871 5.747 71.406 1.00 14.17 279 ILE A N 1
ATOM 2102 C CA . ILE A 1 279 ? 8.588 5.600 72.665 1.00 15.31 279 ILE A CA 1
ATOM 2103 C C . ILE A 1 279 ? 10.030 5.233 72.324 1.00 16.94 279 ILE A C 1
ATOM 2104 O O . ILE A 1 279 ? 10.948 5.493 73.096 1.00 15.67 279 ILE A O 1
ATOM 2109 N N . GLY A 1 280 ? 10.227 4.642 71.148 1.00 15.35 280 GLY A N 1
ATOM 2110 C CA . GLY A 1 280 ? 11.575 4.307 70.720 1.00 16.22 280 GLY A CA 1
ATOM 2111 C C . GLY A 1 280 ? 12.348 5.605 70.542 1.00 15.97 280 GLY A C 1
ATOM 2112 O O . GLY A 1 280 ? 13.542 5.685 70.840 1.00 15.22 280 GLY A O 1
ATOM 2113 N N . ALA A 1 281 ? 11.656 6.629 70.053 1.00 14.32 281 ALA A N 1
ATOM 2114 C CA . ALA A 1 281 ? 12.267 7.940 69.847 1.00 18.63 281 ALA A CA 1
ATOM 2115 C C . ALA A 1 281 ? 12.577 8.599 71.193 1.00 17.65 281 ALA A C 1
ATOM 2116 O O . ALA A 1 281 ? 13.552 9.341 71.320 1.00 16.13 281 ALA A O 1
ATOM 2118 N N . VAL A 1 282 ? 11.739 8.344 72.192 1.00 14.66 282 VAL A N 1
ATOM 2119 C CA . VAL A 1 282 ? 11.967 8.901 73.524 1.00 13.12 282 VAL A CA 1
ATOM 2120 C C . VAL A 1 282 ? 13.240 8.262 74.072 1.00 15.25 282 VAL A C 1
ATOM 2121 O O . VAL A 1 282 ? 14.102 8.935 74.635 1.00 17.59 282 VAL A O 1
ATOM 2125 N N . ILE A 1 283 ? 13.349 6.950 73.899 1.00 17.07 283 ILE A N 1
ATOM 2126 C CA . ILE A 1 283 ? 14.511 6.214 74.374 1.00 14.84 283 ILE A CA 1
ATOM 2127 C C . ILE A 1 283 ? 15.791 6.714 73.706 1.00 19.46 283 ILE A C 1
ATOM 2128 O O . ILE A 1 283 ? 16.813 6.896 74.369 1.00 17.48 283 ILE A O 1
ATOM 2133 N N . LEU A 1 284 ? 15.738 6.956 72.400 1.00 18.17 284 LEU A N 1
ATOM 2134 C CA . LEU A 1 284 ? 16.917 7.449 71.695 1.00 17.69 284 LEU A CA 1
ATOM 2135 C C . LEU A 1 284 ? 17.294 8.829 72.231 1.00 19.25 284 LEU A C 1
ATOM 2136 O O . LEU A 1 284 ? 18.477 9.140 72.386 1.00 20.96 284 LEU A O 1
ATOM 2141 N N . ALA A 1 285 ? 16.284 9.651 72.514 1.00 18.23 285 ALA A N 1
ATOM 2142 C CA . ALA A 1 285 ? 16.517 10.992 73.047 1.00 19.49 285 ALA A CA 1
ATOM 2143 C C . ALA A 1 285 ? 17.144 10.882 74.434 1.00 21.54 285 ALA A C 1
ATOM 2144 O O . ALA A 1 285 ? 18.048 11.645 74.777 1.00 21.40 285 ALA A O 1
ATOM 2146 N N . TYR A 1 286 ? 16.659 9.936 75.235 1.00 19.76 286 TYR A N 1
ATOM 2147 C CA . TYR A 1 286 ? 17.210 9.727 76.573 1.00 21.59 286 TYR A CA 1
ATOM 2148 C C . TYR A 1 286 ? 18.712 9.466 76.463 1.00 23.24 286 TYR A C 1
ATOM 2149 O O . TYR A 1 286 ? 19.511 10.054 77.191 1.00 22.68 286 TYR A O 1
ATOM 2158 N N . LYS A 1 287 ? 19.086 8.581 75.542 1.00 21.47 287 LYS A N 1
ATOM 2159 C CA . LYS A 1 287 ? 20.487 8.229 75.322 1.00 24.69 287 LYS A CA 1
ATOM 2160 C C . LYS A 1 287 ? 21.313 9.439 74.903 1.00 27.17 287 LYS A C 1
ATOM 2161 O O . LYS A 1 287 ? 22.444 9.624 75.355 1.00 28.46 287 LYS A O 1
ATOM 2167 N N . GLU A 1 288 ? 20.734 10.256 74.032 1.00 26.32 288 GLU A N 1
ATOM 2168 C CA . GLU A 1 288 ? 21.391 11.451 73.520 1.00 30.70 288 GLU A CA 1
ATOM 2169 C C . GLU A 1 288 ? 21.714 12.472 74.610 1.00 32.01 288 GLU A C 1
ATOM 2170 O O . GLU A 1 288 ? 22.824 13.005 74.657 1.00 35.54 288 GLU A O 1
ATOM 2176 N N . VAL A 1 289 ? 20.749 12.735 75.489 1.00 27.42 289 VAL A N 1
ATOM 2177 C CA . VAL A 1 289 ? 20.936 13.725 76.545 1.00 28.11 289 VAL A CA 1
ATOM 2178 C C . VAL A 1 289 ? 21.334 13.183 77.916 1.00 29.57 289 VAL A C 1
ATOM 2179 O O . VAL A 1 289 ? 21.544 13.954 78.851 1.00 32.31 289 VAL A O 1
ATOM 2183 N N . GLY A 1 290 ? 21.421 11.864 78.044 1.00 28.55 290 GLY A N 1
ATOM 2184 C CA . GLY A 1 290 ? 21.830 11.286 79.310 1.00 26.88 290 GLY A CA 1
ATOM 2185 C C . GLY A 1 290 ? 20.780 10.978 80.364 1.00 29.33 290 GLY A C 1
ATOM 2186 O O . GLY A 1 290 ? 21.090 11.008 81.557 1.00 32.12 290 GLY A O 1
ATOM 2187 N N . CYS A 1 291 ? 19.548 10.693 79.953 1.00 24.18 291 CYS A N 1
ATOM 2188 C CA . CYS A 1 291 ? 18.503 10.346 80.913 1.00 20.73 291 CYS A CA 1
ATOM 2189 C C . CYS A 1 291 ? 18.462 8.820 80.996 1.00 23.78 291 CYS A C 1
ATOM 2190 O O . CYS A 1 291 ? 18.645 8.135 79.991 1.00 22.29 291 CYS A O 1
ATOM 2193 N N . ASP A 1 292 ? 18.249 8.296 82.199 1.00 21.19 292 ASP A N 1
ATOM 2194 C CA . ASP A 1 292 ? 18.229 6.852 82.433 1.00 22.69 292 ASP A CA 1
ATOM 2195 C C . ASP A 1 292 ? 16.998 6.141 81.873 1.00 19.61 292 ASP A C 1
ATOM 2196 O O . ASP A 1 292 ? 15.900 6.263 82.408 1.00 19.98 292 ASP A O 1
ATOM 2201 N N . ILE A 1 293 ? 17.200 5.377 80.805 1.00 18.31 293 ILE A N 1
ATOM 2202 C CA . ILE A 1 293 ? 16.118 4.654 80.150 1.00 20.17 293 ILE A CA 1
ATOM 2203 C C . ILE A 1 293 ? 15.346 3.719 81.083 1.00 19.33 293 ILE A C 1
ATOM 2204 O O . ILE A 1 293 ? 14.135 3.566 80.945 1.00 17.74 293 ILE A O 1
ATOM 2209 N N . LYS A 1 294 ? 16.031 3.105 82.043 1.00 17.94 294 LYS A N 1
ATOM 2210 C CA . LYS A 1 294 ? 15.337 2.189 82.946 1.00 17.50 294 LYS A CA 1
ATOM 2211 C C . LYS A 1 294 ? 14.255 2.856 83.795 1.00 17.71 294 LYS A C 1
ATOM 2212 O O . LYS A 1 294 ? 13.370 2.181 84.315 1.00 17.31 294 LYS A O 1
ATOM 2218 N N . LYS A 1 295 ? 14.306 4.180 83.916 1.00 17.34 295 LYS A N 1
ATOM 2219 C CA . LYS A 1 295 ? 13.301 4.898 84.697 1.00 18.16 295 LYS A CA 1
ATOM 2220 C C . LYS A 1 295 ? 11.930 4.879 84.024 1.00 16.34 295 LYS A C 1
ATOM 2221 O O . LYS A 1 295 ? 10.915 5.206 84.647 1.00 15.39 295 LYS A O 1
ATOM 2227 N N . LEU A 1 296 ? 11.898 4.496 82.749 1.00 17.43 296 LEU A N 1
ATOM 2228 C CA . LEU A 1 296 ? 10.640 4.420 82.015 1.00 14.32 296 LEU A CA 1
ATOM 2229 C C . LEU A 1 296 ? 9.839 3.177 82.408 1.00 16.21 296 LEU A C 1
ATOM 2230 O O . LEU A 1 296 ? 8.655 3.074 82.089 1.00 16.35 296 LEU A O 1
ATOM 2235 N N . ILE A 1 297 ? 10.489 2.235 83.090 1.00 15.60 297 ILE A N 1
ATOM 2236 C CA . ILE A 1 297 ? 9.818 1.004 83.522 1.00 16.39 297 ILE A CA 1
ATOM 2237 C C . ILE A 1 297 ? 8.663 1.338 84.457 1.00 19.84 297 ILE A C 1
ATOM 2238 O O . ILE A 1 297 ? 8.801 2.160 85.361 1.00 19.07 297 ILE A O 1
ATOM 2243 N N . SER A 1 298 ? 7.521 0.695 84.236 1.00 16.88 298 SER A N 1
ATOM 2244 C CA . SER A 1 298 ? 6.347 0.941 85.061 1.00 17.24 298 SER A CA 1
ATOM 2245 C C . SER A 1 298 ? 5.407 -0.258 85.069 1.00 22.39 298 SER A C 1
ATOM 2246 O O . SER A 1 298 ? 5.384 -1.048 84.122 1.00 25.69 298 SER A O 1
ATOM 2249 N N . ASP A 1 299 ? 4.644 -0.394 86.150 1.00 21.78 299 ASP A N 1
ATOM 2250 C CA . ASP A 1 299 ? 3.681 -1.483 86.277 1.00 22.51 299 ASP A CA 1
ATOM 2251 C C . ASP A 1 299 ? 2.526 -1.048 87.174 1.00 30.63 299 ASP A C 1
ATOM 2252 O O . ASP A 1 299 ? 2.427 0.165 87.452 1.00 30.21 299 ASP A O 1
#

CATH classification: 3.30.420.40 (+1 more: 3.30.420.40)

Foldseek 3Di:
DAKEKFWEQAQAWIKIWIAHLLQHTQAIFIFGHLACVQVHLVVNLVRNLRRRCHNRVHAHAEYFYAHQHCQDPVSCVVNVVSNCVSHVYYHYHHLLVLQVCQFPVQDWAWEWAAELAIWIWTDQNDDIDIDFRNDDPPGRQLHLLQLLVLLLVVLVCCLVVVDPDAQLNVLQCVQQVHDHPVRSVVCCVVCVSNSNSSSSSLVSLLVRVVVPDVVSLVSLLRRLLVRLVVNLVVCVVSVHQEYEYHYDSCVSVSSVVSNQVNSVVSRHHYHPDDGGSRVSRSLVRCVVVPRDPVSSDDD